Protein AF-0000000075655359 (afdb_homodimer)

Foldseek 3Di:
DPPPVLQVQAAPQPRHGAAQWFAAPVRDIHHLVSQVVQQVVVVVVCVVPDPPPDDLPFRWGADPPPRDIGTQSVHDSLPTATPLVSLVVSCVVCVVVVNNPCPVPVPDPDDPFDFFRHDPVRHTFAKAWPVSRGGHHPVCCCRRQNCDDPSVVIDIDGD/DPPPVLQVQAAPQPRHGAAQWFAAPVRDIHHLVSQVVQQVVVVVVCVVPDPPPDDLPFRWGADPPPRDIGGCSVHDSLPTATPLVSLVVSCVVCVVVVNNPCPVPVPDPNDDFDFFRHDPVRHTFAKAWPVSRGTHHPVCCCRRQNCDDPSVVIDIDGD

pLDDT: mean 84.4, std 17.97, range [35.34, 98.25]

Sequence (318 aa):
MASALAGELTCVVCSDLYSSPVMLTCHHSFCLVCVRKLAKGLERRHKNTVENHDETTADVITCPQCGQETSLEEKVVDDLPRNFLLQNIVKGYLKDNGKEGRKMSVSEFEGKLVLCDFCVGSSAAAMTCVECRLAYCSRCLPVVHPPRGYLARHTLRKPMASALAGELTCVVCSDLYSSPVMLTCHHSFCLVCVRKLAKGLERRHKNTVENHDETTADVITCPQCGQETSLEEKVVDDLPRNFLLQNIVKGYLKDNGKEGRKMSVSEFEGKLVLCDFCVGSSAAAMTCVECRLAYCSRCLPVVHPPRGYLARHTLRKP

Organism: Branchiostoma floridae (NCBI:txid7739)

InterPro domains:
  IPR000315 B-box-type zinc finger [SM00336] (111-159)
  IPR001841 Zinc finger, RING-type [PS50089] (11-66)
  IPR001841 Zinc finger, RING-type [SM00184] (11-66)
  IPR013083 Zinc finger, RING/FYVE/PHD-type [G3DSA:3.30.40.10] (1-94)
  IPR017907 Zinc finger, RING-type, conserved site [PS00518] (26-35)
  IPR027370 Zinc finger, RING-type, eukaryotic [PF13445] (11-43)
  IPR047153 TRIM45/56/19-like [PTHR25462] (9-146)

Nearest PDB structures (foldseek):
  8a38-assembly2_B  TM=8.144E-01  e=9.903E-06  Homo sapiens
  5eya-assembly1_F  TM=8.606E-01  e=5.840E-05  Homo sapiens
  5fer-assembly1_A  TM=8.127E-01  e=5.481E-05  Homo sapiens
  6s53-assembly2_H  TM=8.270E-01  e=1.249E-04  Homo sapiens
  5eya-assembly1_G  TM=8.276E-01  e=1.947E-04  Homo sapiens

Radius of gyration: 21.72 Å; Cα contacts (8 Å, |Δi|>4): 484; chains: 2; bounding box: 54×66×65 Å

Structure (mmCIF, N/CA/C/O backbone):
data_AF-0000000075655359-model_v1
#
loop_
_entity.id
_entity.type
_entity.pdbx_description
1 polymer 'E3 ubiquitin-protein ligase Midline-1-like'
#
loop_
_atom_site.group_PDB
_atom_site.id
_atom_site.type_symbol
_atom_site.label_atom_id
_atom_site.label_alt_id
_atom_site.label_comp_id
_atom_site.label_asym_id
_atom_site.label_entity_id
_atom_site.label_seq_id
_atom_site.pdbx_PDB_ins_code
_atom_site.Cartn_x
_atom_site.Cartn_y
_atom_site.Cartn_z
_atom_site.occupancy
_atom_site.B_iso_or_equiv
_atom_site.auth_seq_id
_atom_site.auth_comp_id
_atom_site.auth_asym_id
_atom_site.auth_atom_id
_atom_site.pdbx_PDB_model_num
ATOM 1 N N . MET A 1 1 ? -21.25 -8.812 12.797 1 45.09 1 MET A N 1
ATOM 2 C CA . MET A 1 1 ? -19.969 -9.508 12.633 1 45.09 1 MET A CA 1
ATOM 3 C C . MET A 1 1 ? -18.859 -8.531 12.234 1 45.09 1 MET A C 1
ATOM 5 O O . MET A 1 1 ? -19.141 -7.512 11.594 1 45.09 1 MET A O 1
ATOM 9 N N . ALA A 1 2 ? -17.766 -8.547 12.891 1 64.44 2 ALA A N 1
ATOM 10 C CA . ALA A 1 2 ? -16.719 -7.562 12.648 1 64.44 2 ALA A CA 1
ATOM 11 C C . ALA A 1 2 ? -16.234 -7.621 11.195 1 64.44 2 ALA A C 1
ATOM 13 O O . ALA A 1 2 ? -16.047 -8.703 10.641 1 64.44 2 ALA A O 1
ATOM 14 N N . SER A 1 3 ? -16.422 -6.598 10.32 1 88 3 SER A N 1
ATOM 15 C CA . SER A 1 3 ? -16.047 -6.477 8.914 1 88 3 SER A CA 1
ATOM 16 C C . SER A 1 3 ? -14.609 -6.902 8.68 1 88 3 SER A C 1
ATOM 18 O O . SER A 1 3 ? -13.695 -6.418 9.359 1 88 3 SER A O 1
ATOM 20 N N . ALA A 1 4 ? -14.367 -8.109 7.957 1 91.44 4 ALA A N 1
ATOM 21 C CA . ALA A 1 4 ? -13.023 -8.555 7.59 1 91.44 4 ALA A CA 1
ATOM 22 C C . ALA A 1 4 ? -12.211 -7.414 6.988 1 91.44 4 ALA A C 1
ATOM 24 O O . ALA A 1 4 ? -11.016 -7.277 7.27 1 91.44 4 ALA A O 1
ATOM 25 N N . LEU A 1 5 ? -12.852 -6.609 6.234 1 95.19 5 LEU A N 1
ATOM 26 C CA . LEU A 1 5 ? -12.195 -5.488 5.578 1 95.19 5 LEU A CA 1
ATOM 27 C C . LEU A 1 5 ? -11.742 -4.449 6.598 1 95.19 5 LEU A C 1
ATOM 29 O O . LEU A 1 5 ? -10.625 -3.93 6.512 1 95.19 5 LEU A O 1
ATOM 33 N N . ALA A 1 6 ? -12.562 -4.145 7.566 1 94.94 6 ALA A N 1
ATOM 34 C CA . ALA A 1 6 ? -12.242 -3.135 8.57 1 94.94 6 ALA A CA 1
ATOM 35 C C . ALA A 1 6 ? -10.953 -3.484 9.312 1 94.94 6 ALA A C 1
ATOM 37 O O . ALA A 1 6 ? -10.164 -2.602 9.641 1 94.94 6 ALA A O 1
ATOM 38 N N . GLY A 1 7 ? -10.758 -4.762 9.578 1 95.38 7 GLY A N 1
ATOM 39 C CA . GLY A 1 7 ? -9.539 -5.199 10.242 1 95.38 7 GLY A CA 1
ATOM 40 C C . GLY A 1 7 ? -8.289 -4.891 9.445 1 95.38 7 GLY A C 1
ATOM 41 O O . GLY A 1 7 ? -7.254 -4.535 10.016 1 95.38 7 GLY A O 1
ATOM 42 N N . GLU A 1 8 ? -8.359 -4.969 8.148 1 96.94 8 GLU A N 1
ATOM 43 C CA . GLU A 1 8 ? -7.219 -4.719 7.273 1 96.94 8 GLU A CA 1
ATOM 44 C C . GLU A 1 8 ? -6.922 -3.225 7.164 1 96.94 8 GLU A C 1
ATOM 46 O O . GLU A 1 8 ? -5.836 -2.832 6.734 1 96.94 8 GLU A O 1
ATOM 51 N N . LEU A 1 9 ? -7.875 -2.424 7.559 1 98 9 LEU A N 1
ATOM 52 C CA . LEU A 1 9 ? -7.746 -0.977 7.426 1 98 9 LEU A CA 1
ATOM 53 C C . LEU A 1 9 ? -7.391 -0.336 8.758 1 98 9 LEU A C 1
ATOM 55 O O . LEU A 1 9 ? -7.5 0.882 8.922 1 98 9 LEU A O 1
ATOM 59 N N . THR A 1 10 ? -6.93 -1.149 9.688 1 97.62 10 THR A N 1
ATOM 60 C CA . THR A 1 10 ? -6.652 -0.679 11.047 1 97.62 10 THR A CA 1
ATOM 61 C C . THR A 1 10 ? -5.152 -0.677 11.32 1 97.62 10 THR A C 1
ATOM 63 O O . THR A 1 10 ? -4.457 -1.648 11.016 1 97.62 10 THR A O 1
ATOM 66 N N . CYS A 1 11 ? -4.645 0.375 11.742 1 97.88 11 CYS A N 1
ATOM 67 C CA . CYS A 1 11 ? -3.254 0.495 12.164 1 97.88 11 CYS A CA 1
ATOM 68 C C . CYS A 1 11 ? -2.984 -0.338 13.414 1 97.88 11 CYS A C 1
ATOM 70 O O . CYS A 1 11 ? -3.68 -0.197 14.422 1 97.88 11 CYS A O 1
ATOM 72 N N . VAL A 1 12 ? -1.987 -1.104 13.398 1 96.75 12 VAL A N 1
ATOM 73 C CA . VAL A 1 12 ? -1.744 -2.047 14.484 1 96.75 12 VAL A CA 1
ATOM 74 C C . VAL A 1 12 ? -1.228 -1.298 15.711 1 96.75 12 VAL A C 1
ATOM 76 O O . VAL A 1 12 ? -1.269 -1.819 16.828 1 96.75 12 VAL A O 1
ATOM 79 N N . VAL A 1 13 ? -0.758 -0.082 15.547 1 97.19 13 VAL A N 1
ATOM 80 C CA . VAL A 1 13 ? -0.156 0.675 16.641 1 97.19 13 VAL A CA 1
ATOM 81 C C . VAL A 1 13 ? -1.247 1.386 17.438 1 97.19 13 VAL A C 1
ATOM 83 O O . VAL A 1 13 ? -1.271 1.313 18.672 1 97.19 13 VAL A O 1
ATOM 86 N N . CYS A 1 14 ? -2.176 2.045 16.828 1 97.12 14 CYS A N 1
ATOM 87 C CA . CYS A 1 14 ? -3.168 2.838 17.547 1 97.12 14 CYS A CA 1
ATOM 88 C C . CYS A 1 14 ? -4.531 2.162 17.516 1 97.12 14 CYS A C 1
ATOM 90 O O . CYS A 1 14 ? -5.449 2.566 18.234 1 97.12 14 CYS A O 1
ATOM 92 N N . SER A 1 15 ? -4.793 1.231 16.641 1 96.88 15 SER A N 1
ATOM 93 C CA . SER A 1 15 ? -6.012 0.438 16.516 1 96.88 15 SER A CA 1
ATOM 94 C C . SER A 1 15 ? -7.145 1.261 15.906 1 96.88 15 SER A C 1
ATOM 96 O O . SER A 1 15 ? -8.32 0.926 16.078 1 96.88 15 SER A O 1
ATOM 98 N N . ASP A 1 16 ? -6.754 2.373 15.289 1 97.06 16 ASP A N 1
ATOM 99 C CA . ASP A 1 16 ? -7.695 3.16 14.508 1 97.06 16 ASP A CA 1
ATOM 100 C C . ASP A 1 16 ? -7.484 2.938 13.008 1 97.06 16 ASP A C 1
ATOM 102 O O . ASP A 1 16 ? -6.512 2.297 12.602 1 97.06 16 ASP A O 1
ATOM 106 N N . LEU A 1 17 ? -8.5 3.416 12.242 1 96.88 17 LEU A N 1
ATOM 107 C CA . LEU A 1 17 ? -8.281 3.416 10.805 1 96.88 17 LEU A CA 1
ATOM 108 C C . LEU A 1 17 ? -7.047 4.234 10.438 1 96.88 17 LEU A C 1
ATOM 110 O O . LEU A 1 17 ? -6.797 5.289 11.031 1 96.88 17 LEU A O 1
ATOM 114 N N . TYR A 1 18 ? -6.348 3.756 9.414 1 97.44 18 TYR A N 1
ATOM 115 C CA . TYR A 1 18 ? -5.137 4.441 8.984 1 97.44 18 TYR A CA 1
ATOM 116 C C . TYR A 1 18 ? -5.41 5.918 8.711 1 97.44 18 TYR A C 1
ATOM 118 O O . TYR A 1 18 ? -6.426 6.262 8.102 1 97.44 18 TYR A O 1
ATOM 126 N N . SER A 1 19 ? -4.512 6.77 9.211 1 94.75 19 SER A N 1
ATOM 127 C CA . SER A 1 19 ? -4.527 8.203 8.953 1 94.75 19 SER A CA 1
ATOM 128 C C . SER A 1 19 ? -3.156 8.703 8.508 1 94.75 19 SER A C 1
ATOM 130 O O . SER A 1 19 ? -2.18 8.586 9.258 1 94.75 19 SER A O 1
ATOM 132 N N . SER A 1 20 ? -3.141 9.219 7.285 1 95.38 20 SER A N 1
ATOM 133 C CA . SER A 1 20 ? -1.887 9.68 6.691 1 95.38 20 SER A CA 1
ATOM 134 C C . SER A 1 20 ? -0.813 8.594 6.77 1 95.38 20 SER A C 1
ATOM 136 O O . SER A 1 20 ? 0.285 8.844 7.273 1 95.38 20 SER A O 1
ATOM 138 N N . PRO A 1 21 ? -1.144 7.438 6.219 1 97.44 21 PRO A N 1
ATOM 139 C CA . PRO A 1 21 ? -0.245 6.293 6.398 1 97.44 21 PRO A CA 1
ATOM 140 C C . PRO A 1 21 ? 1.09 6.473 5.676 1 97.44 21 PRO A C 1
ATOM 142 O O . PRO A 1 21 ? 1.129 7.016 4.57 1 97.44 21 PRO A O 1
ATOM 145 N N . VAL A 1 22 ? 2.137 6.02 6.324 1 97.06 22 VAL A N 1
ATOM 146 C CA . VAL A 1 22 ? 3.49 5.996 5.777 1 97.06 22 VAL A CA 1
ATOM 147 C C . VAL A 1 22 ? 4.016 4.562 5.766 1 97.06 22 VAL A C 1
ATOM 149 O O . VAL A 1 22 ? 3.467 3.686 6.438 1 97.06 22 VAL A O 1
ATOM 152 N N . MET A 1 23 ? 5.031 4.34 4.945 1 96.75 23 MET A N 1
ATOM 153 C CA . MET A 1 23 ? 5.594 3 4.797 1 96.75 23 MET A CA 1
ATOM 154 C C . MET A 1 23 ? 7.035 2.955 5.293 1 96.75 23 MET A C 1
ATOM 156 O O . MET A 1 23 ? 7.812 3.879 5.039 1 96.75 23 MET A O 1
ATOM 160 N N . LEU A 1 24 ? 7.332 1.878 5.992 1 95.5 24 LEU A N 1
ATOM 161 C CA . LEU A 1 24 ? 8.719 1.604 6.352 1 95.5 24 LEU A CA 1
ATOM 162 C C . LEU A 1 24 ? 9.43 0.836 5.242 1 95.5 24 LEU A C 1
ATOM 164 O O . LEU A 1 24 ? 8.82 0.522 4.215 1 95.5 24 LEU A O 1
ATOM 168 N N . THR A 1 25 ? 10.711 0.524 5.402 1 93.62 25 THR A N 1
ATOM 169 C CA . THR A 1 25 ? 11.492 -0.14 4.359 1 93.62 25 THR A CA 1
ATOM 170 C C . THR A 1 25 ? 11.023 -1.582 4.176 1 93.62 25 THR A C 1
ATOM 172 O O . THR A 1 25 ? 11.273 -2.191 3.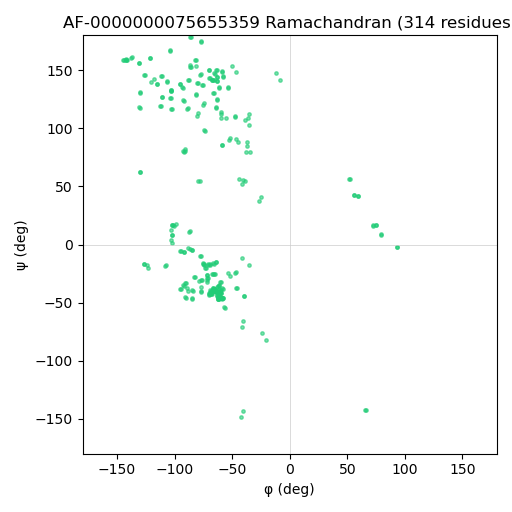133 1 93.62 25 THR A O 1
ATOM 175 N N . CYS A 1 26 ? 10.305 -2.123 5.152 1 95.12 26 CYS A N 1
ATOM 176 C CA . CYS A 1 26 ? 9.742 -3.465 5.059 1 95.12 26 CYS A CA 1
ATOM 177 C C . CYS A 1 26 ? 8.375 -3.434 4.383 1 95.12 26 CYS A C 1
ATOM 179 O O . CYS A 1 26 ? 7.723 -4.469 4.242 1 95.12 26 CYS A O 1
ATOM 181 N N . HIS A 1 27 ? 7.82 -2.297 4.035 1 95.19 27 HIS A N 1
ATOM 182 C CA . HIS A 1 27 ? 6.598 -2.031 3.289 1 95.19 27 HIS A CA 1
ATOM 183 C C . HIS A 1 27 ? 5.367 -2.182 4.176 1 95.19 27 HIS A C 1
ATOM 185 O O . HIS A 1 27 ? 4.234 -2.127 3.691 1 95.19 27 HIS A O 1
ATOM 191 N N . HIS A 1 28 ? 5.605 -2.334 5.449 1 97.19 28 HIS A N 1
ATOM 192 C CA . HIS A 1 28 ? 4.465 -2.225 6.355 1 97.19 28 HIS A CA 1
ATOM 193 C C . HIS A 1 28 ? 4.078 -0.768 6.578 1 97.19 28 HIS A C 1
ATOM 195 O O . HIS A 1 28 ? 4.945 0.105 6.668 1 97.19 28 HIS A O 1
ATOM 201 N N . SER A 1 29 ? 2.771 -0.548 6.746 1 98 29 SER A N 1
ATOM 202 C CA . SER A 1 29 ? 2.248 0.81 6.859 1 98 29 SER A CA 1
ATOM 203 C C . SER A 1 29 ? 1.731 1.09 8.266 1 98 29 SER A C 1
ATOM 205 O O . SER A 1 29 ? 1.179 0.202 8.914 1 98 29 SER A O 1
ATOM 207 N N . PHE A 1 30 ? 1.925 2.34 8.688 1 98.06 30 PHE A N 1
ATOM 208 C CA . PHE A 1 30 ? 1.434 2.873 9.953 1 98.06 30 PHE A CA 1
ATOM 209 C C . PHE A 1 30 ? 1.02 4.332 9.805 1 98.06 30 PHE A C 1
ATOM 211 O O . PHE A 1 30 ? 1.452 5.012 8.867 1 98.06 30 PHE A O 1
ATOM 218 N N . CYS A 1 31 ? 0.182 4.758 10.734 1 97.38 31 CYS A N 1
ATOM 219 C CA . CYS A 1 31 ? -0.109 6.188 10.734 1 97.38 31 CYS A CA 1
ATOM 220 C C . CYS A 1 31 ? 1.166 7.004 10.922 1 97.38 31 CYS A C 1
ATOM 222 O O . CYS A 1 31 ? 2.068 6.594 11.648 1 97.38 31 CYS A O 1
ATOM 224 N N . LE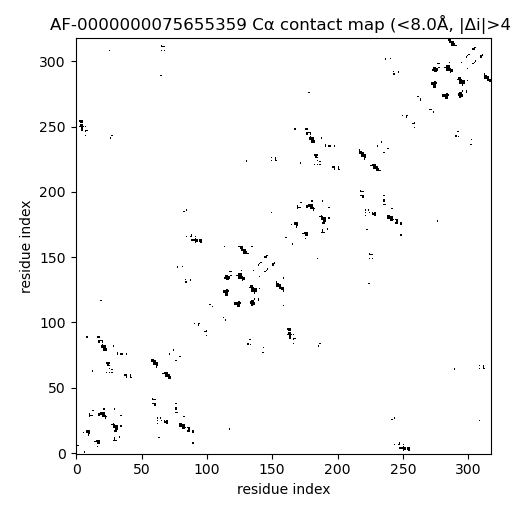U A 1 32 ? 1.113 8.164 10.305 1 95.69 32 LEU A N 1
ATOM 225 C CA . LEU A 1 32 ? 2.25 9.062 10.477 1 95.69 32 LEU A CA 1
ATOM 226 C C . LEU A 1 32 ? 2.473 9.383 11.953 1 95.69 32 LEU A C 1
ATOM 228 O O . LEU A 1 32 ? 3.604 9.328 12.438 1 95.69 32 LEU A O 1
ATOM 232 N N . VAL A 1 33 ? 1.431 9.688 12.648 1 94.31 33 VAL A N 1
ATOM 233 C CA . VAL A 1 33 ? 1.521 10.047 14.062 1 94.31 33 VAL A CA 1
ATOM 234 C C . VAL A 1 33 ? 2.059 8.859 14.859 1 94.31 33 VAL A C 1
ATOM 236 O O . VAL A 1 33 ? 2.816 9.047 15.82 1 94.31 33 VAL A O 1
ATOM 239 N N . CYS A 1 34 ? 1.69 7.695 14.484 1 96.62 34 CYS A N 1
ATOM 240 C CA . CYS A 1 34 ? 2.158 6.5 15.172 1 96.62 34 CYS A CA 1
ATOM 241 C C . CYS A 1 34 ? 3.652 6.289 14.945 1 96.62 34 CYS A C 1
ATOM 243 O O . CYS A 1 34 ? 4.379 5.941 15.875 1 96.62 34 CYS A O 1
ATOM 245 N N . VAL A 1 35 ? 4.109 6.508 13.727 1 95.94 35 VAL A N 1
ATOM 246 C CA . VAL A 1 35 ? 5.531 6.359 13.422 1 95.94 35 VAL A CA 1
ATOM 247 C C . VAL A 1 35 ? 6.336 7.418 14.18 1 95.94 35 VAL A C 1
ATOM 249 O O . VAL A 1 35 ? 7.434 7.141 14.656 1 95.94 35 VAL A O 1
ATOM 252 N N . ARG A 1 36 ? 5.816 8.609 14.281 1 93.31 36 ARG A N 1
ATOM 253 C CA . ARG A 1 36 ? 6.469 9.672 15.047 1 93.31 36 ARG A CA 1
ATOM 254 C C . ARG A 1 36 ? 6.637 9.266 16.5 1 93.31 36 ARG A C 1
ATOM 256 O O . ARG A 1 36 ? 7.68 9.516 17.109 1 93.31 36 ARG A O 1
ATOM 263 N N . LYS A 1 37 ? 5.613 8.656 17.016 1 92.88 37 LYS A N 1
ATOM 264 C CA . LYS A 1 37 ? 5.676 8.172 18.391 1 92.88 37 LYS A CA 1
ATOM 265 C C . LYS A 1 37 ? 6.75 7.102 18.547 1 92.88 37 LYS A C 1
ATOM 267 O O . LYS A 1 37 ? 7.496 7.102 19.531 1 92.88 37 LYS A O 1
ATOM 272 N N . LEU A 1 38 ? 6.809 6.184 17.609 1 91 38 LEU A N 1
ATOM 273 C CA . LEU A 1 38 ? 7.816 5.133 17.625 1 91 38 LEU A CA 1
ATOM 274 C C . LEU A 1 38 ? 9.219 5.723 17.578 1 91 38 LEU A C 1
ATOM 276 O O . LEU A 1 38 ? 10.125 5.242 18.266 1 91 38 LEU A O 1
ATOM 280 N N . ALA A 1 39 ? 9.383 6.738 16.812 1 88.5 39 ALA A N 1
ATOM 281 C CA . ALA A 1 39 ? 10.68 7.395 16.656 1 88.5 39 ALA A CA 1
ATOM 282 C C . ALA A 1 39 ? 11.07 8.141 17.938 1 88.5 39 ALA A C 1
ATOM 284 O O . ALA A 1 39 ? 12.234 8.125 18.344 1 88.5 39 ALA A O 1
ATOM 285 N N . LYS A 1 40 ? 10.164 8.836 18.547 1 82.75 40 LYS A N 1
ATOM 286 C CA . LYS A 1 40 ? 10.406 9.602 19.766 1 82.75 40 LYS A CA 1
ATOM 287 C C . LYS A 1 40 ? 10.758 8.68 20.938 1 82.75 40 LYS A C 1
ATOM 289 O O . LYS A 1 40 ? 11.602 9.016 21.766 1 82.75 40 LYS A O 1
ATOM 294 N N . GLY A 1 41 ? 10.07 7.551 20.969 1 74.88 41 GLY A N 1
ATOM 295 C CA . GLY A 1 41 ? 10.398 6.59 22.016 1 74.88 41 GLY A CA 1
ATOM 296 C C . GLY A 1 41 ? 11.828 6.105 21.953 1 74.88 41 GLY A C 1
ATOM 297 O O . GLY A 1 41 ? 12.461 5.891 22.984 1 74.88 41 GLY A O 1
ATOM 298 N N . LEU A 1 42 ? 12.32 6.023 20.844 1 67.56 42 LEU A N 1
ATOM 299 C CA . LEU A 1 42 ? 13.711 5.625 20.641 1 67.56 42 LEU A CA 1
ATOM 300 C C . LEU A 1 42 ? 14.664 6.703 21.156 1 67.56 42 LEU A C 1
ATOM 302 O O . LEU A 1 42 ? 15.68 6.398 21.781 1 67.56 42 LEU A O 1
ATOM 306 N N . GLU A 1 43 ? 14.273 7.898 20.859 1 67.25 43 GLU A N 1
ATOM 307 C CA . GLU A 1 43 ? 15.094 9.023 21.297 1 67.25 43 GLU A CA 1
ATOM 308 C C . GLU A 1 43 ? 15.188 9.086 22.812 1 67.25 43 GLU A C 1
ATOM 310 O O . GLU A 1 43 ? 16.25 9.352 23.375 1 67.25 43 GLU A O 1
ATOM 315 N N . ARG A 1 44 ? 14.117 8.844 23.406 1 67.62 44 ARG A N 1
ATOM 316 C CA . ARG A 1 44 ? 14.07 8.922 24.859 1 67.62 44 ARG A CA 1
ATOM 317 C C . ARG A 1 44 ? 14.891 7.809 25.5 1 67.62 44 ARG A C 1
ATOM 319 O O . ARG A 1 44 ? 15.594 8.039 26.484 1 67.62 44 ARG A O 1
ATOM 326 N N . ARG A 1 45 ? 14.812 6.684 24.938 1 67.5 45 ARG A N 1
ATOM 327 C CA . ARG A 1 45 ? 15.562 5.551 25.484 1 67.5 45 ARG A CA 1
ATOM 328 C C . ARG A 1 45 ? 17.062 5.777 25.359 1 67.5 45 ARG A C 1
ATOM 330 O O . ARG A 1 45 ? 17.828 5.438 26.266 1 67.5 45 ARG A O 1
ATOM 337 N N . HIS A 1 46 ? 17.391 6.336 24.219 1 63.75 46 HIS A N 1
ATOM 338 C CA . HIS A 1 46 ? 18.797 6.629 24 1 63.75 46 HIS A CA 1
ATOM 339 C C . HIS A 1 46 ? 19.312 7.703 24.953 1 63.75 46 HIS A C 1
ATOM 341 O O . HIS A 1 46 ? 20.422 7.602 25.484 1 63.75 46 HIS A O 1
ATOM 347 N N . LYS A 1 47 ? 18.5 8.617 25.203 1 66.5 47 LYS A N 1
ATOM 348 C CA . LYS A 1 47 ? 18.922 9.68 26.109 1 66.5 47 LYS A CA 1
ATOM 349 C C . LYS A 1 47 ? 19.109 9.148 27.531 1 66.5 47 LYS A C 1
ATOM 351 O O . LYS A 1 47 ? 20.016 9.57 28.25 1 66.5 47 LYS A O 1
ATOM 356 N N . ASN A 1 48 ? 18.25 8.305 27.891 1 67.12 48 ASN A N 1
ATOM 357 C CA . ASN A 1 48 ? 18.344 7.77 29.25 1 67.12 48 ASN A CA 1
ATOM 358 C C . ASN A 1 48 ? 19.531 6.828 29.406 1 67.12 48 ASN A C 1
ATOM 360 O O . ASN A 1 48 ? 20.062 6.648 30.5 1 67.12 48 ASN A O 1
ATOM 364 N N . THR A 1 49 ? 19.875 6.203 28.281 1 56.03 49 THR A N 1
ATOM 365 C CA . THR A 1 49 ? 21.016 5.285 28.375 1 56.03 49 THR A CA 1
ATOM 366 C C . THR A 1 49 ? 22.328 6.023 28.125 1 56.03 49 THR A C 1
ATOM 368 O O . THR A 1 49 ? 23.406 5.504 28.438 1 56.03 49 THR A O 1
ATOM 371 N N . VAL A 1 50 ? 22.469 6.938 27.219 1 52.62 50 VAL A N 1
ATOM 372 C CA . VAL A 1 50 ? 23.766 7.461 26.828 1 52.62 50 VAL A CA 1
ATOM 373 C C . VAL A 1 50 ? 24.109 8.688 27.688 1 52.62 50 VAL A C 1
ATOM 375 O O . VAL A 1 50 ? 23.453 9.727 27.562 1 52.62 50 VAL A O 1
ATOM 378 N N . GLU A 1 51 ? 24.625 8.586 28.906 1 48.25 51 GLU A N 1
ATOM 379 C CA . GLU A 1 51 ? 25.547 9.617 29.359 1 48.25 51 GLU A CA 1
ATOM 380 C C . GLU A 1 51 ? 26.484 10.055 28.234 1 48.25 51 GLU A C 1
ATOM 382 O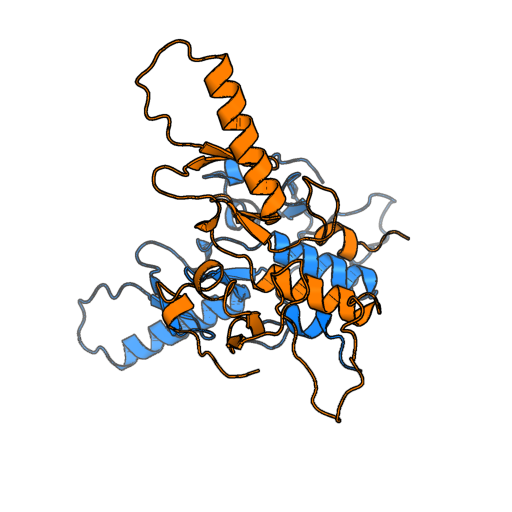 O . GLU A 1 51 ? 27.297 10.961 28.422 1 48.25 51 GLU A O 1
ATOM 387 N N . ASN A 1 52 ? 27.094 9.086 27.406 1 45.97 52 ASN A N 1
ATOM 388 C CA . ASN A 1 52 ? 28.188 9.406 26.5 1 45.97 52 ASN A CA 1
ATOM 389 C C . ASN A 1 52 ? 27.688 10.156 25.266 1 45.97 52 ASN A C 1
ATOM 391 O O . ASN A 1 52 ? 26.625 9.844 24.719 1 45.97 52 ASN A O 1
ATOM 395 N N . HIS A 1 53 ? 28.172 11.461 24.984 1 46.22 53 HIS A N 1
ATOM 396 C CA . HIS A 1 53 ? 27.969 12.586 24.078 1 46.22 53 HIS A CA 1
ATOM 397 C C . HIS A 1 53 ? 27.734 12.117 22.641 1 46.22 53 HIS A C 1
ATOM 399 O O . HIS A 1 53 ? 26.953 12.711 21.922 1 46.22 53 HIS A O 1
ATOM 405 N N . ASP A 1 54 ? 28.812 11.461 21.938 1 44.59 54 ASP A N 1
ATOM 406 C CA . ASP A 1 54 ? 29.234 11.641 20.547 1 44.59 54 ASP A CA 1
ATOM 407 C C . ASP A 1 54 ? 28.281 10.922 19.594 1 44.59 54 ASP A C 1
ATOM 409 O O . ASP A 1 54 ? 28.531 10.891 18.375 1 44.59 54 ASP A O 1
ATOM 413 N N . GLU A 1 55 ? 27.688 9.703 19.906 1 47.28 55 GLU A N 1
ATOM 414 C CA . GLU A 1 55 ? 27.375 8.82 18.781 1 47.28 55 GLU A CA 1
ATOM 415 C C . GLU A 1 55 ? 26.172 9.32 18 1 47.28 55 GLU A C 1
ATOM 417 O O . GLU A 1 55 ? 25.125 9.609 18.562 1 47.28 55 GLU A O 1
ATOM 422 N N . THR A 1 56 ? 26.328 10.023 16.891 1 47.97 56 THR A N 1
ATOM 423 C CA . THR A 1 56 ? 25.438 10.25 15.766 1 47.97 56 THR A CA 1
ATOM 424 C C . THR A 1 56 ? 24.422 9.109 15.633 1 47.97 56 THR A C 1
ATOM 426 O O . THR A 1 56 ? 24.719 8.094 14.992 1 47.97 56 THR A O 1
ATOM 429 N N . THR A 1 57 ? 23.906 8.625 16.609 1 50.5 57 THR A N 1
ATOM 430 C CA . THR A 1 57 ? 23.047 7.461 16.531 1 50.5 57 THR A CA 1
ATOM 431 C C . THR A 1 57 ? 21.938 7.691 15.508 1 50.5 57 THR A C 1
ATOM 433 O O . THR A 1 57 ? 21.156 8.641 15.633 1 50.5 57 THR A O 1
ATOM 436 N N . ALA A 1 58 ? 22.203 7.32 14.273 1 57.97 58 ALA A N 1
ATOM 437 C CA . ALA A 1 58 ? 21.172 7.23 13.242 1 57.97 58 ALA A CA 1
ATOM 438 C C . ALA A 1 58 ? 19.844 6.75 13.836 1 57.97 58 ALA A C 1
ATOM 440 O O . ALA A 1 58 ? 19.812 5.754 14.562 1 57.97 58 ALA A O 1
ATOM 441 N N . ASP A 1 59 ? 18.812 7.645 13.867 1 79.19 59 ASP A N 1
ATOM 442 C CA . ASP A 1 59 ? 17.5 7.254 14.367 1 79.19 59 ASP A CA 1
ATOM 443 C C . ASP A 1 59 ? 16.922 6.105 13.547 1 79.19 59 ASP A C 1
ATOM 445 O O . ASP A 1 59 ? 16.984 6.129 12.312 1 79.19 59 ASP A O 1
ATOM 449 N N . VAL A 1 60 ? 16.891 4.977 14.156 1 89.12 60 VAL A N 1
ATOM 450 C CA . VAL A 1 60 ? 16.344 3.779 13.531 1 89.12 60 VAL A CA 1
ATOM 451 C C . VAL A 1 60 ? 14.945 3.506 14.094 1 89.12 60 VAL A C 1
ATOM 453 O O . VAL A 1 60 ? 14.711 3.67 15.297 1 89.12 60 VAL A O 1
ATOM 456 N N . ILE A 1 61 ? 14.062 3.273 13.219 1 92.81 61 ILE A N 1
ATOM 457 C CA . ILE A 1 61 ? 12.734 2.82 13.625 1 92.81 61 ILE A CA 1
ATOM 458 C C . ILE A 1 61 ? 12.609 1.32 13.375 1 92.81 61 ILE A C 1
ATOM 460 O O . ILE A 1 61 ? 12.852 0.845 12.258 1 92.81 61 ILE A O 1
ATOM 464 N N . THR A 1 62 ? 12.234 0.567 14.391 1 93.75 62 THR A N 1
ATOM 465 C CA . THR A 1 62 ? 11.984 -0.864 14.258 1 93.75 62 THR A CA 1
ATOM 466 C C . THR A 1 62 ? 10.508 -1.13 13.977 1 93.75 62 THR A C 1
ATOM 468 O O . THR A 1 62 ? 9.633 -0.656 14.703 1 93.75 62 THR A O 1
ATOM 471 N N . CYS A 1 63 ? 10.242 -1.796 12.93 1 96.75 63 CYS A N 1
ATOM 472 C CA . CYS A 1 63 ? 8.859 -2.09 12.555 1 96.75 63 CYS A CA 1
ATOM 473 C C . CYS A 1 63 ? 8.188 -2.957 13.609 1 96.75 63 CYS A C 1
ATOM 475 O O . CYS A 1 63 ? 8.664 -4.055 13.914 1 96.75 63 CYS A O 1
ATOM 477 N N . PRO A 1 64 ? 7.086 -2.535 14.141 1 95.62 64 PRO A N 1
ATOM 478 C CA . PRO A 1 64 ? 6.391 -3.311 15.172 1 95.62 64 PRO A CA 1
ATOM 479 C C . PRO A 1 64 ? 5.84 -4.633 14.641 1 95.62 64 PRO A C 1
ATOM 481 O O . PRO A 1 64 ? 5.555 -5.543 15.422 1 95.62 64 PRO A O 1
ATOM 484 N N . GLN A 1 65 ? 5.738 -4.789 13.367 1 95.44 65 GLN A N 1
ATOM 485 C CA . GLN A 1 65 ? 5.109 -5.984 12.82 1 95.44 65 GLN A CA 1
ATOM 486 C C . GLN A 1 65 ? 6.152 -7.051 12.492 1 95.44 65 GLN A C 1
ATOM 488 O O . GLN A 1 65 ? 5.93 -8.234 12.75 1 95.44 65 GLN A O 1
ATOM 493 N N . CYS A 1 66 ? 7.301 -6.719 12 1 95.56 66 CYS A N 1
ATOM 494 C CA . CYS A 1 66 ? 8.211 -7.746 11.516 1 95.56 66 CYS A CA 1
ATOM 495 C C . CYS A 1 66 ? 9.586 -7.605 12.156 1 95.56 66 CYS A C 1
ATOM 497 O O . CYS A 1 66 ? 10.453 -8.461 11.977 1 95.56 66 CYS A O 1
ATOM 499 N N . GLY A 1 67 ? 9.875 -6.465 12.742 1 94.25 67 GLY A N 1
ATOM 500 C CA . GLY A 1 67 ? 11.125 -6.27 13.453 1 94.25 67 GLY A CA 1
ATOM 501 C C . GLY A 1 67 ? 12.219 -5.664 12.594 1 94.25 67 GLY A C 1
ATOM 502 O O . GLY A 1 67 ? 13.305 -5.359 13.078 1 94.25 67 GLY A O 1
ATOM 503 N N . GLN A 1 68 ? 11.945 -5.449 11.375 1 95 68 GLN A N 1
ATOM 504 C CA . GLN A 1 68 ? 12.945 -4.859 10.492 1 95 68 GLN A CA 1
ATOM 505 C C . GLN A 1 68 ? 13.211 -3.402 10.859 1 95 68 GLN A C 1
ATOM 507 O O . GLN A 1 68 ? 12.281 -2.654 11.172 1 95 68 GLN A O 1
ATOM 512 N N . GLU A 1 69 ? 14.484 -3.021 10.727 1 93.06 69 GLU A N 1
ATOM 513 C CA . GLU A 1 69 ? 14.898 -1.661 11.055 1 93.06 69 GLU A CA 1
ATOM 514 C C . GLU A 1 69 ? 14.867 -0.759 9.828 1 93.06 69 GLU A C 1
ATOM 516 O O . GLU A 1 69 ? 15.266 -1.178 8.734 1 93.06 69 GLU A O 1
ATOM 521 N N . THR A 1 70 ? 14.328 0.411 10.008 1 93.56 70 THR A N 1
ATOM 522 C CA . THR A 1 70 ? 14.375 1.481 9.023 1 93.56 70 THR A CA 1
ATOM 523 C C . THR A 1 70 ? 15.242 2.639 9.516 1 93.56 70 THR A C 1
ATOM 525 O O . THR A 1 70 ? 14.961 3.217 10.57 1 93.56 70 THR A O 1
ATOM 528 N N . SER A 1 71 ? 16.297 2.914 8.758 1 90.56 71 SER A N 1
ATOM 529 C CA . SER A 1 71 ? 17.203 3.99 9.133 1 90.56 71 SER A CA 1
ATOM 530 C C . SER A 1 71 ? 16.656 5.352 8.711 1 90.56 71 SER A C 1
ATOM 532 O O . SER A 1 71 ? 16.172 5.508 7.59 1 90.56 71 SER A O 1
ATOM 534 N N . LEU A 1 72 ? 16.641 6.293 9.703 1 84.44 72 LEU A N 1
ATOM 535 C CA . LEU A 1 72 ? 16.219 7.664 9.406 1 84.44 72 LEU A CA 1
ATOM 536 C C . LEU A 1 72 ? 17.438 8.57 9.242 1 84.44 72 LEU A C 1
ATOM 538 O O . LEU A 1 72 ? 17.328 9.797 9.359 1 84.44 72 LEU A O 1
ATOM 542 N N . GLU A 1 73 ? 18.719 8.109 9.047 1 68.62 73 GLU A N 1
ATOM 543 C CA . GLU A 1 73 ? 19.984 8.836 9.102 1 68.62 73 GLU A CA 1
ATOM 544 C C . GLU A 1 73 ? 19.766 10.32 8.828 1 68.62 73 GLU A C 1
ATOM 546 O O . GLU A 1 73 ? 20.234 11.172 9.602 1 68.62 73 GLU A O 1
ATOM 551 N N . GLU A 1 74 ? 19.531 10.875 7.559 1 61.31 74 GLU A N 1
ATOM 552 C CA . GLU A 1 74 ? 19.375 12.297 7.285 1 61.31 74 GLU A CA 1
ATOM 553 C C . GLU A 1 74 ? 17.906 12.664 7.078 1 61.31 74 GLU A C 1
ATOM 555 O O . GLU A 1 74 ? 17.578 13.836 6.867 1 61.31 74 GLU A O 1
ATOM 560 N N . LYS A 1 75 ? 17.078 11.633 7.469 1 63.5 75 LYS A N 1
ATOM 561 C CA . LYS A 1 75 ? 15.688 11.898 7.086 1 63.5 75 LYS A CA 1
ATOM 562 C C . LYS A 1 75 ? 14.781 11.93 8.312 1 63.5 75 LYS A C 1
ATOM 564 O O . LYS A 1 75 ? 15.109 11.359 9.352 1 63.5 75 LYS A O 1
ATOM 569 N N . VAL A 1 76 ? 13.883 12.891 8.242 1 80.88 76 VAL A N 1
ATOM 570 C CA . VAL A 1 76 ? 12.805 13.008 9.219 1 80.88 76 VAL A CA 1
ATOM 571 C C . VAL A 1 76 ? 11.672 12.047 8.867 1 80.88 76 VAL A C 1
ATOM 573 O O . VAL A 1 76 ? 11.609 11.539 7.746 1 80.88 76 VAL A O 1
ATOM 576 N N . VAL A 1 77 ? 10.922 11.648 9.883 1 88.12 77 VAL A N 1
ATOM 577 C CA . VAL A 1 77 ? 9.758 10.781 9.742 1 88.12 77 VAL A CA 1
ATOM 578 C C . VAL A 1 77 ? 8.875 11.281 8.602 1 88.12 77 VAL A C 1
ATOM 580 O O . VAL A 1 77 ? 8.266 10.492 7.887 1 88.12 77 VAL A O 1
ATOM 583 N N . ASP A 1 78 ? 9.023 12.547 8.32 1 85.25 78 ASP A N 1
ATOM 584 C CA . ASP A 1 78 ? 8.18 13.18 7.309 1 85.25 78 ASP A CA 1
ATOM 585 C C . ASP A 1 78 ? 8.664 12.828 5.902 1 85.25 78 ASP A C 1
ATOM 587 O O . ASP A 1 78 ? 7.941 13.047 4.926 1 85.25 78 ASP A O 1
ATOM 591 N N . ASP A 1 79 ? 9.836 12.219 5.816 1 88.69 79 ASP A N 1
ATOM 592 C CA . ASP A 1 79 ? 10.383 11.891 4.504 1 88.69 79 ASP A CA 1
ATOM 593 C C . ASP A 1 79 ? 10.047 10.453 4.109 1 88.69 79 ASP A C 1
ATOM 595 O O . ASP A 1 79 ? 10.328 10.031 2.988 1 88.69 79 ASP A O 1
ATOM 599 N N . LEU A 1 80 ? 9.461 9.773 5.031 1 92.75 80 LEU A N 1
ATOM 600 C CA . LEU A 1 80 ? 9.023 8.422 4.684 1 92.75 80 LEU A CA 1
ATOM 601 C C . LEU A 1 80 ? 7.973 8.453 3.584 1 92.75 80 LEU A C 1
ATOM 603 O O . LEU A 1 80 ? 7.137 9.359 3.543 1 92.75 80 LEU A O 1
ATOM 607 N N . PRO A 1 81 ? 7.98 7.477 2.678 1 93.44 81 PRO A N 1
ATOM 608 C CA . PRO A 1 81 ? 6.992 7.457 1.598 1 93.44 81 PRO A CA 1
ATOM 609 C C . PRO A 1 81 ? 5.559 7.355 2.113 1 93.44 81 PRO A C 1
ATOM 611 O O . PRO A 1 81 ? 5.277 6.555 3.01 1 93.44 81 PRO A O 1
ATOM 614 N N . ARG A 1 82 ? 4.75 8.188 1.51 1 95.5 82 ARG A N 1
ATOM 615 C CA . ARG A 1 82 ? 3.328 8.133 1.841 1 95.5 82 ARG A CA 1
ATOM 616 C C . ARG A 1 82 ? 2.635 6.992 1.11 1 95.5 82 ARG A C 1
ATOM 618 O O . ARG A 1 82 ? 2.912 6.742 -0.064 1 95.5 82 ARG A O 1
ATOM 625 N N . ASN A 1 83 ? 1.753 6.312 1.835 1 96.94 83 ASN A N 1
ATOM 626 C CA . ASN A 1 83 ? 0.915 5.301 1.202 1 96.94 83 ASN A CA 1
ATOM 627 C C . ASN A 1 83 ? -0.413 5.887 0.731 1 96.94 83 ASN A C 1
ATOM 629 O O . ASN A 1 83 ? -1.441 5.711 1.389 1 96.94 83 ASN A O 1
ATOM 633 N N . PHE A 1 84 ? -0.384 6.551 -0.418 1 97.62 84 PHE A N 1
ATOM 634 C CA . PHE A 1 84 ? -1.534 7.281 -0.937 1 97.62 84 PHE A CA 1
ATOM 635 C C . PHE A 1 84 ? -2.68 6.328 -1.258 1 97.62 84 PHE A C 1
ATOM 637 O O . PHE A 1 84 ? -3.848 6.66 -1.047 1 97.62 84 PHE A O 1
ATOM 644 N N . LEU A 1 85 ? -2.379 5.188 -1.812 1 98 85 LEU A N 1
ATOM 645 C CA . LEU A 1 85 ? -3.422 4.223 -2.141 1 98 85 LEU A CA 1
ATOM 646 C C . LEU A 1 85 ? -4.188 3.803 -0.89 1 98 85 LEU A C 1
ATOM 648 O O . LEU A 1 85 ? -5.418 3.734 -0.903 1 98 85 LEU A O 1
ATOM 652 N N . LEU A 1 86 ? -3.41 3.52 0.155 1 98.19 86 LEU A N 1
ATOM 653 C CA . LEU A 1 86 ? -4.043 3.143 1.413 1 98.19 86 LEU A CA 1
ATOM 654 C C . LEU A 1 86 ? -4.93 4.27 1.935 1 98.19 86 LEU A C 1
ATOM 656 O O . LEU A 1 86 ? -6.023 4.02 2.443 1 98.19 86 LEU A O 1
ATOM 660 N N . GLN A 1 87 ? -4.48 5.5 1.809 1 96.81 87 GLN A N 1
ATOM 661 C CA . GLN A 1 87 ? -5.293 6.656 2.178 1 96.81 87 GLN A CA 1
ATOM 662 C C . GLN A 1 87 ? -6.598 6.684 1.387 1 96.81 87 GLN A C 1
ATOM 664 O O . GLN A 1 87 ? -7.672 6.902 1.955 1 96.81 87 GLN A O 1
ATOM 669 N N . ASN A 1 88 ? -6.547 6.469 0.11 1 96.81 88 ASN A N 1
ATOM 670 C CA . ASN A 1 88 ? -7.727 6.449 -0.75 1 96.81 88 ASN A CA 1
ATOM 671 C C . ASN A 1 88 ? -8.688 5.332 -0.356 1 96.81 88 ASN A C 1
ATOM 673 O O . ASN A 1 88 ? -9.906 5.523 -0.358 1 96.81 88 ASN A O 1
ATOM 677 N N . ILE A 1 89 ? -8.109 4.238 -0.068 1 97.88 89 ILE A N 1
ATOM 678 C CA . ILE A 1 89 ? -8.914 3.078 0.303 1 97.88 89 ILE A CA 1
ATOM 679 C C . ILE A 1 89 ? -9.703 3.383 1.575 1 97.88 89 ILE A C 1
ATOM 681 O O . ILE A 1 89 ? -10.906 3.119 1.646 1 97.88 89 ILE A O 1
ATOM 685 N N . VAL A 1 90 ? -9.016 3.936 2.568 1 96.88 90 VAL A N 1
ATOM 686 C CA . VAL A 1 90 ? -9.68 4.293 3.818 1 96.88 90 VAL A CA 1
ATOM 687 C C . VAL A 1 90 ? -10.781 5.316 3.547 1 96.88 90 VAL A C 1
ATOM 689 O O . VAL A 1 90 ? -11.891 5.188 4.059 1 96.88 90 VAL A O 1
ATOM 692 N N . LYS A 1 91 ? -10.484 6.312 2.748 1 93.94 91 LYS A N 1
ATOM 693 C CA . LYS A 1 91 ? -11.469 7.32 2.385 1 93.94 91 LYS A CA 1
ATOM 694 C C . LYS A 1 91 ? -12.68 6.684 1.701 1 93.94 91 LYS A C 1
ATOM 696 O O . LYS A 1 91 ? -13.82 7.004 2.027 1 93.94 91 LYS A O 1
ATOM 701 N N . GLY A 1 92 ? -12.43 5.801 0.748 1 94.88 92 GLY A N 1
ATOM 702 C CA . GLY A 1 92 ? -13.508 5.09 0.078 1 94.88 92 GLY A CA 1
ATOM 703 C C . GLY A 1 92 ? -14.352 4.254 1.021 1 94.88 92 GLY A C 1
ATOM 704 O O . GLY A 1 92 ? -15.578 4.23 0.911 1 94.88 92 GLY A O 1
ATOM 705 N N . TYR A 1 93 ? -13.695 3.604 1.954 1 95.81 93 TYR A N 1
ATOM 706 C CA . TYR A 1 93 ? -14.375 2.799 2.963 1 95.81 93 TYR A CA 1
ATOM 707 C C . TYR A 1 93 ? -15.289 3.664 3.828 1 95.81 93 TYR A C 1
ATOM 709 O O . TYR A 1 93 ? -16.438 3.301 4.082 1 95.81 93 TYR A O 1
ATOM 717 N N . LEU A 1 94 ? -14.797 4.758 4.273 1 93.81 94 LEU A N 1
ATOM 718 C CA . LEU A 1 94 ? -15.57 5.672 5.105 1 93.81 94 LEU A CA 1
ATOM 719 C C . LEU A 1 94 ? -16.75 6.242 4.336 1 93.81 94 LEU A C 1
ATOM 721 O O . LEU A 1 94 ? -17.859 6.355 4.879 1 93.81 94 LEU A O 1
ATOM 725 N N . LYS A 1 95 ? -16.531 6.578 3.088 1 92.38 95 LYS A N 1
ATOM 726 C CA . LYS A 1 95 ? -17.594 7.117 2.25 1 92.38 95 LYS A CA 1
ATOM 727 C C . LYS A 1 95 ? -18.719 6.102 2.076 1 92.38 95 LYS A C 1
ATOM 729 O O . LYS A 1 95 ? -19.906 6.438 2.236 1 92.38 95 LYS A O 1
ATOM 734 N N . ASP A 1 96 ? -18.406 4.91 1.809 1 92.44 96 ASP A N 1
ATOM 735 C CA . ASP A 1 96 ? -19.391 3.865 1.572 1 92.44 96 ASP A CA 1
ATOM 736 C C . ASP A 1 96 ? -20.188 3.559 2.842 1 92.44 96 ASP A C 1
ATOM 738 O O . ASP A 1 96 ? -21.328 3.092 2.773 1 92.44 96 ASP A O 1
ATOM 742 N N . ASN A 1 97 ? -19.625 3.811 3.988 1 91 97 ASN A N 1
ATOM 743 C CA . ASN A 1 97 ? -20.281 3.486 5.254 1 91 97 ASN A CA 1
ATOM 744 C C . ASN A 1 97 ? -20.891 4.723 5.898 1 91 97 ASN A C 1
ATOM 746 O O . ASN A 1 97 ? -21.328 4.676 7.051 1 91 97 ASN A O 1
ATOM 750 N N . GLY A 1 98 ? -20.922 5.809 5.246 1 85.62 98 GLY A N 1
ATOM 751 C CA . GLY A 1 98 ? -21.547 7.031 5.73 1 85.62 98 GLY A CA 1
ATOM 752 C C . GLY A 1 98 ? -20.766 7.695 6.852 1 85.62 98 GLY A C 1
ATOM 753 O O . GLY A 1 98 ? -21.344 8.391 7.688 1 85.62 98 GLY A O 1
ATOM 754 N N . LYS A 1 99 ? -19.547 7.402 7.082 1 80.12 99 LYS A N 1
ATOM 755 C CA . LYS A 1 99 ? -18.734 7.926 8.172 1 80.12 99 LYS A CA 1
ATOM 756 C C . LYS A 1 99 ? -17.766 9 7.672 1 80.12 99 LYS A C 1
ATOM 758 O O . LYS A 1 99 ? -16.844 9.398 8.391 1 80.12 99 LYS A O 1
ATOM 763 N N . GLU A 1 100 ? -17.859 9.312 6.488 1 69.75 100 GLU A N 1
ATOM 764 C CA . GLU A 1 100 ? -16.969 10.367 6.012 1 69.75 100 GLU A CA 1
ATOM 765 C C . GLU A 1 100 ? -17.188 11.664 6.793 1 69.75 100 GLU A C 1
ATOM 767 O O . GLU A 1 100 ? -18.312 12.039 7.082 1 69.75 100 GLU A O 1
ATOM 772 N N . GLY A 1 101 ? -16.516 11.867 8.008 1 55.44 101 GLY A N 1
ATOM 773 C CA . GLY A 1 101 ? -16.672 13.094 8.781 1 55.44 101 GLY A CA 1
ATOM 774 C C . GLY A 1 101 ? -17.453 14.164 8.047 1 55.44 101 GLY A C 1
ATOM 775 O O . GLY A 1 101 ? -17.594 14.117 6.824 1 55.44 101 GLY A O 1
ATOM 776 N N . ARG A 1 102 ? -18.359 14.922 8.984 1 47.22 102 ARG A N 1
ATOM 777 C CA . ARG A 1 102 ? -19.156 16.094 8.648 1 47.22 102 ARG A CA 1
ATOM 778 C C . ARG A 1 102 ? -18.359 17.062 7.766 1 47.22 102 ARG A C 1
ATOM 780 O O . ARG A 1 102 ? -17.469 17.75 8.242 1 47.22 102 ARG A O 1
ATOM 787 N N . LYS A 1 103 ? -17.797 16.641 6.719 1 45.06 103 LYS A N 1
ATOM 788 C CA . LYS A 1 103 ? -17.531 17.906 6.031 1 45.06 103 LYS A CA 1
ATOM 789 C C . LYS A 1 103 ? -18.656 18.906 6.234 1 45.06 103 LYS A C 1
ATOM 791 O O . LYS A 1 103 ? -19.828 18.578 6.039 1 45.06 103 LYS A O 1
ATOM 796 N N . MET A 1 104 ? -18.531 19.641 7.273 1 36.78 104 MET A N 1
ATOM 797 C CA . MET A 1 104 ? -19.484 20.734 7.41 1 36.78 104 MET A CA 1
ATOM 798 C C . MET A 1 104 ? -19.844 21.312 6.043 1 36.78 104 MET A C 1
ATOM 800 O O . MET A 1 104 ? -18.969 21.75 5.301 1 36.78 104 MET A O 1
ATOM 804 N N . SER A 1 105 ? -20.688 20.625 5.434 1 38.03 105 SER A N 1
ATOM 805 C CA . SER A 1 105 ? -21.344 21.438 4.414 1 38.03 105 SER A CA 1
ATOM 806 C C . SER A 1 105 ? -21.594 22.859 4.914 1 38.03 105 SER A C 1
ATOM 808 O O . SER A 1 105 ? -22.422 23.062 5.809 1 38.03 105 SER A O 1
ATOM 810 N N . VAL A 1 106 ? -20.562 23.641 5.422 1 35.53 106 VAL A N 1
ATOM 811 C CA . VAL A 1 106 ? -20.938 25.031 5.621 1 35.53 106 VAL A CA 1
ATOM 812 C C . VAL A 1 106 ? -21.906 25.469 4.523 1 35.53 106 VAL A C 1
ATOM 814 O O . VAL A 1 106 ? -21.688 25.172 3.346 1 35.53 106 VAL A O 1
ATOM 817 N N . SER A 1 107 ? -23.109 25.547 4.801 1 35.34 107 SER A N 1
ATOM 818 C CA . SER A 1 107 ? -24.188 26.172 4.02 1 35.34 107 SER A CA 1
ATOM 819 C C . SER A 1 107 ? -23.688 27.422 3.299 1 35.34 107 SER A C 1
ATOM 821 O O . SER A 1 107 ? -24.484 28.172 2.754 1 35.34 107 SER A O 1
ATOM 823 N N . GLU A 1 108 ? -22.516 28.141 3.604 1 37.25 108 GLU A N 1
ATOM 824 C CA . GLU A 1 108 ? -22.781 29.422 2.936 1 37.25 108 GLU A CA 1
ATOM 825 C C . GLU A 1 108 ? -23.406 29.203 1.562 1 37.25 108 GLU A C 1
ATOM 827 O O . GLU A 1 108 ? -23.469 28.078 1.072 1 37.25 108 GLU A O 1
ATOM 832 N N . PHE A 1 109 ? -23.203 30.094 0.41 1 39.25 109 PHE A N 1
ATOM 833 C CA . PHE A 1 109 ? -23.469 30.109 -1.025 1 39.25 109 PHE A CA 1
ATOM 834 C C . PHE A 1 109 ? -22.969 28.828 -1.684 1 39.25 109 PHE A C 1
ATOM 836 O O . PHE A 1 109 ? -22.031 28.188 -1.196 1 39.25 109 PHE A O 1
ATOM 843 N N . GLU A 1 110 ? -23.484 28.141 -2.982 1 44.09 110 GLU A N 1
ATOM 844 C CA . GLU A 1 110 ? -23.594 26.828 -3.602 1 44.09 110 GLU A CA 1
ATOM 845 C C . GLU A 1 110 ? -22.234 26.109 -3.605 1 44.09 110 GLU A C 1
ATOM 847 O O . GLU A 1 110 ? -22.109 25.016 -4.168 1 44.09 110 GLU A O 1
ATOM 852 N N . GLY A 1 111 ? -20.922 26.625 -3.609 1 49.38 111 GLY A N 1
ATOM 853 C CA . GLY A 1 111 ? -19.703 26.094 -4.219 1 49.38 111 GLY A CA 1
ATOM 854 C C . GLY A 1 111 ? -19.047 25 -3.393 1 49.38 111 GLY A C 1
ATOM 855 O O . GLY A 1 111 ? -19.172 25 -2.164 1 49.38 111 GLY A O 1
ATOM 856 N N . LYS A 1 112 ? -19 23.672 -3.771 1 61.66 112 LYS A N 1
ATOM 857 C CA . LYS A 1 112 ? -18.438 22.453 -3.201 1 61.66 112 LYS A CA 1
ATOM 858 C C . LYS A 1 112 ? -17.016 22.672 -2.686 1 61.66 112 LYS A C 1
ATOM 860 O O . LYS A 1 112 ? -16.125 23.031 -3.455 1 61.66 112 LYS A O 1
ATOM 865 N N . LEU A 1 113 ? -16.797 23.125 -1.315 1 81 113 LEU A N 1
ATOM 866 C CA . LEU A 1 113 ? -15.477 23.234 -0.697 1 81 113 LEU A CA 1
ATOM 867 C C . LEU A 1 113 ? -14.828 21.859 -0.578 1 81 113 LEU A C 1
ATOM 869 O O . LEU A 1 113 ? -15.445 20.906 -0.094 1 81 113 LEU A O 1
ATOM 873 N N . VAL A 1 114 ? -13.734 21.734 -1.232 1 88.25 114 VAL A N 1
ATOM 874 C CA . VAL A 1 114 ? -12.922 20.531 -1.107 1 88.25 114 VAL A CA 1
ATOM 875 C C . VAL A 1 114 ? -11.93 20.688 0.044 1 88.25 114 VAL A C 1
ATOM 877 O O . VAL A 1 114 ? -11.172 21.656 0.086 1 88.25 114 VAL A O 1
ATOM 880 N N . LEU A 1 115 ? -12.094 19.797 1.086 1 91.06 115 LEU A N 1
ATOM 881 C CA . LEU A 1 115 ? -11.211 19.891 2.244 1 91.06 115 LEU A CA 1
ATOM 882 C C . LEU A 1 115 ? -9.93 19.094 2.006 1 91.06 115 LEU A C 1
ATOM 884 O O . LEU A 1 115 ? -9.922 18.125 1.247 1 91.06 115 LEU A O 1
ATOM 888 N N . CYS A 1 116 ? -8.844 19.547 2.693 1 94.38 116 CYS A N 1
ATOM 889 C CA . CYS A 1 116 ? -7.57 18.828 2.66 1 94.38 116 CYS A CA 1
ATOM 890 C C . CYS A 1 116 ? -7.703 17.438 3.262 1 94.38 116 CYS A C 1
ATOM 892 O O . CYS A 1 116 ? -8.352 17.266 4.297 1 94.38 116 CYS A O 1
ATOM 894 N N . ASP A 1 117 ? -7.074 16.484 2.701 1 92.12 117 ASP A N 1
ATOM 895 C CA . ASP A 1 117 ? -7.184 15.094 3.15 1 92.12 117 ASP A CA 1
ATOM 896 C C . ASP A 1 117 ? -6.207 14.812 4.289 1 92.12 117 ASP A C 1
ATOM 898 O O . ASP A 1 117 ? -6.254 13.734 4.898 1 92.12 117 ASP A O 1
ATOM 902 N N . PHE A 1 118 ? -5.32 15.758 4.691 1 91 118 PHE A N 1
ATOM 903 C CA . PHE A 1 118 ? -4.211 15.422 5.578 1 91 118 PHE A CA 1
ATOM 904 C C . PHE A 1 118 ? -4.238 16.281 6.836 1 91 118 PHE A C 1
ATOM 906 O O . PHE A 1 118 ? -3.584 15.969 7.828 1 91 118 PHE A O 1
ATOM 913 N N . CYS A 1 119 ? -4.879 17.312 6.762 1 86.5 119 CYS A N 1
ATOM 914 C CA . CYS A 1 119 ? -4.852 18.203 7.914 1 86.5 119 CYS A CA 1
ATOM 915 C C . CYS A 1 119 ? -5.93 17.828 8.922 1 86.5 119 CYS A C 1
ATOM 917 O O . CYS A 1 119 ? -7.004 17.359 8.547 1 86.5 119 CYS A O 1
ATOM 919 N N . VAL A 1 120 ? -5.582 17.938 10.141 1 72.62 120 VAL A N 1
ATOM 920 C CA . VAL A 1 120 ? -6.523 17.703 11.234 1 72.62 120 VAL A CA 1
ATOM 921 C C . VAL A 1 120 ? -7.527 18.844 11.312 1 72.62 120 VAL A C 1
ATOM 923 O O . VAL A 1 120 ? -8.695 18.625 11.625 1 72.62 120 VAL A O 1
ATOM 926 N N . GLY A 1 121 ? -7.203 19.984 10.969 1 68.88 121 GLY A N 1
ATOM 927 C CA . GLY A 1 121 ? -7.969 21.203 11.203 1 68.88 121 GLY A CA 1
ATOM 928 C C . GLY A 1 121 ? -8.992 21.484 10.109 1 68.88 121 GLY A C 1
ATOM 929 O O . GLY A 1 121 ? -9.672 22.5 10.148 1 68.88 121 GLY A O 1
ATOM 930 N N . SER A 1 122 ? -9.266 20.516 9.172 1 77.31 122 SER A N 1
ATOM 931 C CA . SER A 1 122 ? -10.266 20.656 8.117 1 77.31 122 SER A CA 1
ATOM 932 C C . SER A 1 122 ? -9.992 21.906 7.277 1 77.31 122 SER A C 1
ATOM 934 O O . SER A 1 122 ? -10.898 22.703 7.035 1 77.31 122 SER A O 1
ATOM 936 N N . SER A 1 123 ? -8.797 22.172 6.934 1 87.94 123 SER A N 1
ATOM 937 C CA . SER A 1 123 ? -8.445 23.281 6.059 1 87.94 123 SER A CA 1
ATOM 938 C C . SER A 1 123 ? -8.898 23.031 4.629 1 87.94 123 SER A C 1
ATOM 940 O O . SER A 1 123 ? -9.047 21.891 4.211 1 87.94 123 SER A O 1
ATOM 942 N N . ALA A 1 124 ? -9.188 24.203 3.986 1 92.19 124 ALA A N 1
ATOM 943 C CA . ALA A 1 124 ? -9.547 24.125 2.572 1 92.19 124 ALA A CA 1
ATOM 944 C C . ALA A 1 124 ? -8.359 23.656 1.732 1 92.19 124 ALA A C 1
ATOM 946 O O . ALA A 1 124 ? -7.227 24.078 1.957 1 92.19 124 ALA A O 1
ATOM 947 N N . ALA A 1 125 ? -8.695 22.812 0.733 1 94.5 125 ALA A N 1
ATOM 948 C CA . ALA A 1 125 ? -7.648 22.328 -0.171 1 94.5 125 ALA A CA 1
ATOM 949 C C . ALA A 1 125 ? -7.242 23.422 -1.161 1 94.5 125 ALA A C 1
ATOM 951 O O . ALA A 1 125 ? -8.086 24.156 -1.663 1 94.5 125 ALA A O 1
ATOM 952 N N . ALA A 1 126 ? -5.977 23.531 -1.365 1 96.38 126 ALA A N 1
ATOM 953 C CA . ALA A 1 126 ? -5.441 24.453 -2.357 1 96.38 126 ALA A CA 1
ATOM 954 C C . ALA A 1 126 ? -5.258 23.766 -3.709 1 96.38 126 ALA A C 1
ATOM 956 O O . ALA A 1 126 ? -5.465 24.391 -4.758 1 96.38 126 ALA A O 1
ATOM 957 N N . MET A 1 127 ? -4.871 22.484 -3.682 1 97.5 127 MET A N 1
ATOM 958 C CA . MET A 1 127 ? -4.621 21.703 -4.895 1 97.5 127 MET A CA 1
ATOM 959 C C . MET A 1 127 ? -5.117 20.266 -4.73 1 97.5 127 MET A C 1
ATOM 961 O O . MET A 1 127 ? -5.289 19.797 -3.609 1 97.5 127 MET A O 1
ATOM 965 N N . THR A 1 128 ? -5.34 19.625 -5.867 1 96.75 128 THR A N 1
ATOM 966 C CA . THR A 1 128 ? -5.586 18.188 -5.938 1 96.75 128 THR A CA 1
ATOM 967 C C . THR A 1 128 ? -4.621 17.516 -6.918 1 96.75 128 THR A C 1
ATOM 969 O O . THR A 1 128 ? -4.148 18.156 -7.863 1 96.75 128 THR A O 1
ATOM 972 N N . CYS A 1 129 ? -4.262 16.391 -6.641 1 97.5 129 CYS A N 1
ATOM 973 C CA . CYS A 1 129 ? -3.385 15.648 -7.543 1 97.5 129 CYS A CA 1
ATOM 974 C C . CYS A 1 129 ? -4.164 14.602 -8.32 1 97.5 129 CYS A C 1
ATOM 976 O O . CYS A 1 129 ? -4.844 13.758 -7.723 1 97.5 129 CYS A O 1
ATOM 978 N N . VAL A 1 130 ? -3.957 14.547 -9.617 1 96 130 VAL A N 1
ATOM 979 C CA . VAL A 1 130 ? -4.715 13.672 -10.508 1 96 130 VAL A CA 1
ATOM 980 C C . VAL A 1 130 ? -4.336 12.211 -10.242 1 96 130 VAL A C 1
ATOM 982 O O . VAL A 1 130 ? -5.203 11.336 -10.18 1 96 130 VAL A O 1
ATOM 985 N N . GLU A 1 131 ? -3.068 11.914 -10.062 1 93.88 131 GLU A N 1
ATOM 986 C CA . GLU A 1 131 ? -2.586 10.547 -9.875 1 93.88 131 GLU A CA 1
ATOM 987 C C . GLU A 1 131 ? -2.869 10.055 -8.461 1 93.88 131 GLU A C 1
ATOM 989 O O . GLU A 1 131 ? -3.26 8.898 -8.266 1 93.88 131 GLU A O 1
ATOM 994 N N . CYS A 1 132 ? -2.662 10.945 -7.453 1 95.25 132 CYS A N 1
ATOM 995 C CA . CYS A 1 132 ? -2.908 10.531 -6.074 1 95.25 132 CYS A CA 1
ATOM 996 C C . CYS A 1 132 ? -4.402 10.492 -5.777 1 95.25 132 CYS A C 1
ATOM 998 O O . CYS A 1 132 ? -4.832 9.812 -4.84 1 95.25 132 CYS A O 1
ATOM 1000 N N . ARG A 1 133 ? -5.199 11.383 -6.469 1 94.81 133 ARG A N 1
ATOM 1001 C CA . ARG A 1 133 ? -6.621 11.594 -6.223 1 94.81 133 ARG A CA 1
ATOM 1002 C C . ARG A 1 133 ? -6.863 12.039 -4.781 1 94.81 133 ARG A C 1
ATOM 1004 O O . ARG A 1 133 ? -7.777 11.539 -4.121 1 94.81 133 ARG A O 1
ATOM 1011 N N . LEU A 1 134 ? -6.008 12.914 -4.316 1 96.12 134 LEU A N 1
ATOM 1012 C CA . LEU A 1 134 ? -6.102 13.469 -2.973 1 96.12 134 LEU A CA 1
ATOM 1013 C C . LEU A 1 134 ? -5.988 14.992 -3.006 1 96.12 134 LEU A C 1
ATOM 1015 O O . LEU A 1 134 ? -5.438 15.555 -3.953 1 96.12 134 LEU A O 1
ATOM 1019 N N . ALA A 1 135 ? -6.547 15.633 -1.942 1 95.94 135 ALA A N 1
ATOM 1020 C CA . ALA A 1 135 ? -6.57 17.078 -1.814 1 95.94 135 ALA A CA 1
ATOM 1021 C C . ALA A 1 135 ? -5.578 17.562 -0.756 1 95.94 135 ALA A C 1
ATOM 1023 O O . ALA A 1 135 ? -5.438 16.938 0.296 1 95.94 135 ALA A O 1
ATOM 1024 N N . TYR A 1 136 ? -4.898 18.719 -1.104 1 95.94 136 TYR A N 1
ATOM 1025 C CA . TYR A 1 136 ? -3.852 19.25 -0.236 1 95.94 136 TYR A CA 1
ATOM 1026 C C . TYR A 1 136 ? -4.066 20.734 0.03 1 95.94 136 TYR A C 1
ATOM 1028 O O . TYR A 1 136 ? -4.324 21.516 -0.896 1 95.94 136 TYR A O 1
ATOM 1036 N N . CYS A 1 137 ? -4.016 21.125 1.258 1 95.94 137 CYS A N 1
ATOM 1037 C CA . CYS A 1 137 ? -3.955 22.562 1.559 1 95.94 137 CYS A CA 1
ATOM 1038 C C . CYS A 1 137 ? -2.553 23.109 1.324 1 95.94 137 CYS A C 1
ATOM 1040 O O . CYS A 1 137 ? -1.634 22.359 0.993 1 95.94 137 CYS A O 1
ATOM 1042 N N . SER A 1 138 ? -2.359 24.406 1.447 1 96.38 138 SER A N 1
ATOM 1043 C CA . SER A 1 138 ? -1.09 25.078 1.156 1 96.38 138 SER A CA 1
ATOM 1044 C C . SER A 1 138 ? -0 24.625 2.125 1 96.38 138 SER A C 1
ATOM 1046 O O . SER A 1 138 ? 1.184 24.625 1.782 1 96.38 138 SER A O 1
ATOM 1048 N N . ARG A 1 139 ? -0.406 24.203 3.256 1 94.44 139 ARG A N 1
ATOM 1049 C CA . ARG A 1 139 ? 0.556 23.781 4.266 1 94.44 139 ARG A CA 1
ATOM 1050 C C . ARG A 1 139 ? 0.969 22.328 4.047 1 94.44 139 ARG A C 1
ATOM 1052 O O . ARG A 1 139 ? 2.146 21.984 4.172 1 94.44 139 ARG A O 1
ATOM 1059 N N . CYS A 1 140 ? 0.046 21.531 3.691 1 94 140 CYS A N 1
ATOM 1060 C CA . CYS A 1 140 ? 0.295 20.094 3.592 1 94 140 CYS A CA 1
ATOM 1061 C C . CYS A 1 140 ? 0.935 19.75 2.254 1 94 140 CYS A C 1
ATOM 1063 O O . CYS A 1 140 ? 1.723 18.797 2.164 1 94 140 CYS A O 1
ATOM 1065 N N . LEU A 1 141 ? 0.692 20.5 1.229 1 96.5 141 LEU A N 1
ATOM 1066 C CA . LEU A 1 141 ? 1.151 20.172 -0.117 1 96.5 141 LEU A CA 1
ATOM 1067 C C . LEU A 1 141 ? 2.666 19.984 -0.146 1 96.5 141 LEU A C 1
ATOM 1069 O O . LEU A 1 141 ? 3.164 18.938 -0.537 1 96.5 141 LEU A O 1
ATOM 1073 N N . PRO A 1 142 ? 3.432 20.953 0.309 1 95.25 142 PRO A N 1
ATOM 1074 C CA . PRO A 1 142 ? 4.883 20.797 0.198 1 95.25 142 PRO A CA 1
ATOM 1075 C C . PRO A 1 142 ? 5.441 19.734 1.15 1 95.25 142 PRO A C 1
ATOM 1077 O O . PRO A 1 142 ? 6.555 19.25 0.95 1 95.25 142 PRO A O 1
ATOM 1080 N N . VAL A 1 143 ? 4.68 19.344 2.146 1 92.06 143 VAL A N 1
ATOM 1081 C CA . VAL A 1 143 ? 5.164 18.406 3.148 1 92.06 143 VAL A CA 1
ATOM 1082 C C . VAL A 1 143 ? 4.84 16.984 2.713 1 92.06 143 VAL A C 1
ATOM 1084 O O . VAL A 1 143 ? 5.707 16.094 2.736 1 92.06 143 VAL A O 1
ATOM 1087 N N . VAL A 1 144 ? 3.631 16.766 2.258 1 93.69 144 VAL A N 1
ATOM 1088 C CA . VAL A 1 144 ? 3.119 15.422 1.966 1 93.69 144 VAL A CA 1
ATOM 1089 C C . VAL A 1 144 ? 3.402 15.07 0.507 1 93.69 144 VAL A C 1
ATOM 1091 O O . VAL A 1 144 ? 3.619 13.906 0.176 1 93.69 144 VAL A O 1
ATOM 1094 N N . HIS A 1 145 ? 3.387 15.992 -0.378 1 95.62 145 HIS A N 1
ATOM 1095 C CA . HIS A 1 145 ? 3.557 15.82 -1.816 1 95.62 145 HIS A CA 1
ATOM 1096 C C . HIS A 1 145 ? 4.609 16.781 -2.365 1 95.62 145 HIS A C 1
ATOM 1098 O O . HIS A 1 145 ? 4.316 17.594 -3.248 1 95.62 145 HIS A O 1
ATOM 1104 N N . PRO A 1 146 ? 5.828 16.625 -1.891 1 94.81 146 PRO A N 1
ATOM 1105 C CA . PRO A 1 146 ? 6.879 17.531 -2.357 1 94.81 146 PRO A CA 1
ATOM 1106 C C . PRO A 1 146 ? 7.156 17.406 -3.852 1 94.81 146 PRO A C 1
ATOM 1108 O O . PRO A 1 146 ? 6.922 16.344 -4.434 1 94.81 146 PRO A O 1
ATOM 1111 N N . PRO A 1 147 ? 7.59 18.516 -4.453 1 94.62 147 PRO A N 1
ATOM 1112 C CA . PRO A 1 147 ? 7.844 18.5 -5.898 1 94.62 147 PRO A CA 1
ATOM 1113 C C . PRO A 1 147 ? 9.18 17.859 -6.258 1 94.62 147 PRO A C 1
ATOM 1115 O O . PRO A 1 147 ? 10.016 18.469 -6.914 1 94.62 147 PRO A O 1
ATOM 1118 N N . ARG A 1 148 ? 9.438 16.703 -5.859 1 92.5 148 ARG A N 1
ATOM 1119 C CA . ARG A 1 148 ? 10.656 15.938 -6.137 1 92.5 148 ARG A CA 1
ATOM 1120 C C . ARG A 1 148 ? 10.344 14.461 -6.348 1 92.5 148 ARG A C 1
ATOM 1122 O O . ARG A 1 148 ? 9.258 14 -6.008 1 92.5 148 ARG A O 1
ATOM 1129 N N . GLY A 1 149 ? 11.258 13.797 -6.984 1 91.25 149 GLY A N 1
ATOM 1130 C CA . GLY A 1 149 ? 11.094 12.375 -7.23 1 91.25 149 GLY A CA 1
ATOM 1131 C C . GLY A 1 149 ? 9.938 12.062 -8.164 1 91.25 149 GLY A C 1
ATOM 1132 O O . GLY A 1 149 ? 9.703 12.781 -9.133 1 91.25 149 GLY A O 1
ATOM 1133 N N . TYR A 1 150 ? 9.242 10.914 -7.832 1 91.12 150 TYR A N 1
ATOM 1134 C CA . TYR A 1 150 ? 8.172 10.484 -8.719 1 91.12 150 TYR A CA 1
ATOM 1135 C C . TYR A 1 150 ? 6.953 11.391 -8.586 1 91.12 150 TYR A C 1
ATOM 1137 O O . TYR A 1 150 ? 6.16 11.516 -9.523 1 91.12 150 TYR A O 1
ATOM 1145 N N . LEU A 1 151 ? 6.891 12.109 -7.457 1 94.94 151 LEU A N 1
ATOM 1146 C CA . LEU A 1 151 ? 5.742 12.977 -7.246 1 94.94 151 LEU A CA 1
ATOM 1147 C C . LEU A 1 151 ? 5.801 14.188 -8.172 1 94.94 151 LEU A C 1
ATOM 1149 O O . LEU A 1 151 ? 4.766 14.781 -8.492 1 94.94 151 LEU A O 1
ATOM 1153 N N . ALA A 1 152 ? 7 14.531 -8.547 1 95.5 152 ALA A N 1
ATOM 1154 C CA . ALA A 1 152 ? 7.184 15.672 -9.445 1 95.5 152 ALA A CA 1
ATOM 1155 C C . ALA A 1 152 ? 6.543 15.398 -10.805 1 95.5 152 ALA A C 1
ATOM 1157 O O . ALA A 1 152 ? 6.301 16.328 -11.586 1 95.5 152 ALA A O 1
ATOM 1158 N N . ARG A 1 153 ? 6.203 14.109 -11.109 1 94.12 153 ARG A N 1
ATOM 1159 C CA . ARG A 1 153 ? 5.629 13.711 -12.391 1 94.12 153 ARG A CA 1
ATOM 1160 C C . ARG A 1 153 ? 4.102 13.742 -12.344 1 94.12 153 ARG A C 1
ATOM 1162 O O . ARG A 1 153 ? 3.439 13.547 -13.367 1 94.12 153 ARG A O 1
ATOM 1169 N N . HIS A 1 154 ? 3.65 13.984 -11.164 1 96.69 154 HIS A N 1
ATOM 1170 C CA . HIS A 1 154 ? 2.199 13.992 -11.016 1 96.69 154 HIS A CA 1
ATOM 1171 C C . HIS A 1 154 ? 1.608 15.328 -11.438 1 96.69 154 HIS A C 1
ATOM 1173 O O . HIS A 1 154 ? 2.318 16.344 -11.5 1 96.69 154 HIS A O 1
ATOM 1179 N N . THR A 1 155 ? 0.302 15.352 -11.781 1 97.12 155 THR A N 1
ATOM 1180 C CA . THR A 1 155 ? -0.397 16.531 -12.266 1 97.12 155 THR A CA 1
ATOM 1181 C C . THR A 1 155 ? -1.26 17.141 -11.156 1 97.12 155 THR A C 1
ATOM 1183 O O . THR A 1 155 ? -2.201 16.516 -10.68 1 97.12 155 THR A O 1
ATOM 1186 N N . LEU A 1 156 ? -0.872 18.359 -10.812 1 97.5 156 LEU A N 1
ATOM 1187 C CA . LEU A 1 156 ? -1.646 19.094 -9.828 1 97.5 156 LEU A CA 1
ATOM 1188 C C . LEU A 1 156 ? -2.654 20.016 -10.5 1 97.5 156 LEU A C 1
ATOM 1190 O O . LEU A 1 156 ? -2.354 20.625 -11.531 1 97.5 156 LEU A O 1
ATOM 1194 N N . ARG A 1 157 ? -3.877 20.031 -9.898 1 97.31 157 ARG A N 1
ATOM 1195 C CA . ARG A 1 157 ? -4.941 20.906 -10.398 1 97.31 157 ARG A CA 1
ATOM 1196 C C . ARG A 1 157 ? -5.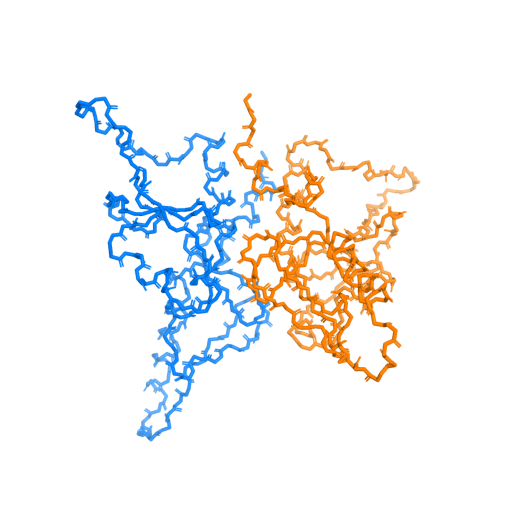68 21.578 -9.25 1 97.31 157 ARG A C 1
ATOM 1198 O O . ARG A 1 157 ? -5.617 21.125 -8.109 1 97.31 157 ARG A O 1
ATOM 1205 N N . LYS A 1 158 ? -6.367 22.641 -9.555 1 94.88 158 LYS A N 1
ATOM 1206 C CA . LYS A 1 158 ? -7.23 23.281 -8.562 1 94.88 158 LYS A CA 1
ATOM 1207 C C . LYS A 1 158 ? -8.383 22.375 -8.164 1 94.88 158 LYS A C 1
ATOM 1209 O O . LYS A 1 158 ? -8.922 21.641 -9 1 94.88 158 LYS A O 1
ATOM 1214 N N . PRO A 1 159 ? -8.75 22.516 -6.961 1 90.69 159 PRO A N 1
ATOM 1215 C CA . PRO A 1 159 ? -9.812 21.625 -6.5 1 90.69 159 PRO A CA 1
ATOM 1216 C C . PRO A 1 159 ? -11.148 21.891 -7.184 1 90.69 159 PRO A C 1
ATOM 1218 O O . PRO A 1 159 ? -11.406 23.016 -7.625 1 90.69 159 PRO A O 1
ATOM 1221 N N . MET B 1 1 ? -25.328 2.459 -6.629 1 45.22 1 MET B N 1
ATOM 1222 C CA . MET B 1 1 ? -24.266 3.455 -6.777 1 45.22 1 MET B CA 1
ATOM 1223 C C . MET B 1 1 ? -22.891 2.801 -6.715 1 45.22 1 MET B C 1
ATOM 1225 O O . MET B 1 1 ? -22.734 1.763 -6.074 1 45.22 1 MET B O 1
ATOM 1229 N N . ALA B 1 2 ? -22.047 3.068 -7.645 1 65.5 2 ALA B N 1
ATOM 1230 C CA . ALA B 1 2 ? -20.75 2.389 -7.738 1 65.5 2 ALA B CA 1
ATOM 1231 C C . ALA B 1 2 ? -19.922 2.611 -6.477 1 65.5 2 ALA B C 1
ATOM 1233 O O . ALA B 1 2 ? -19.875 3.725 -5.945 1 65.5 2 ALA B O 1
ATOM 1234 N N . SER B 1 3 ? -19.625 1.595 -5.613 1 87.75 3 SER B N 1
ATOM 1235 C CA . SER B 1 3 ? -18.875 1.61 -4.359 1 87.75 3 SER B CA 1
ATOM 1236 C C . SER B 1 3 ? -17.562 2.375 -4.508 1 87.75 3 SER B C 1
ATOM 1238 O O . SER B 1 3 ? -16.781 2.09 -5.41 1 87.75 3 SER B O 1
ATOM 1240 N N . ALA B 1 4 ? -17.438 3.646 -3.842 1 91.31 4 ALA B N 1
ATOM 1241 C CA . ALA B 1 4 ? -16.188 4.414 -3.826 1 91.31 4 ALA B CA 1
ATOM 1242 C C . ALA B 1 4 ? -15 3.516 -3.5 1 91.31 4 ALA B C 1
ATOM 1244 O O . ALA B 1 4 ? -13.93 3.652 -4.102 1 91.31 4 ALA B O 1
ATOM 1245 N N . LEU B 1 5 ? -15.211 2.598 -2.637 1 95.12 5 LEU B N 1
ATOM 1246 C CA . LEU B 1 5 ? -14.156 1.687 -2.215 1 95.12 5 LEU B CA 1
ATOM 1247 C C . LEU B 1 5 ? -13.758 0.749 -3.352 1 95.12 5 LEU B C 1
ATOM 1249 O O . LEU B 1 5 ? -12.57 0.517 -3.588 1 95.12 5 LEU B O 1
ATOM 1253 N N . ALA B 1 6 ? -14.719 0.233 -4.07 1 94.88 6 ALA B N 1
ATOM 1254 C CA . ALA B 1 6 ? -14.453 -0.706 -5.156 1 94.88 6 ALA B CA 1
ATOM 1255 C C . ALA B 1 6 ? -13.539 -0.083 -6.203 1 94.88 6 ALA B C 1
ATOM 1257 O O . ALA B 1 6 ? -12.672 -0.762 -6.766 1 94.88 6 ALA B O 1
ATOM 1258 N N . GLY B 1 7 ? -13.727 1.188 -6.469 1 95.25 7 GLY B N 1
ATOM 1259 C CA . GLY B 1 7 ? -12.875 1.886 -7.418 1 95.25 7 GLY B CA 1
ATOM 1260 C C . GLY B 1 7 ? -11.414 1.908 -7.004 1 95.25 7 GLY B C 1
ATOM 1261 O O . GLY B 1 7 ? -10.523 1.781 -7.844 1 95.25 7 GLY B O 1
ATOM 1262 N N . GLU B 1 8 ? -11.148 2.016 -5.742 1 96.81 8 GLU B N 1
ATOM 1263 C CA . GLU B 1 8 ? -9.789 2.072 -5.215 1 96.81 8 GLU B CA 1
ATOM 1264 C C . GLU B 1 8 ? -9.133 0.696 -5.238 1 96.81 8 GLU B C 1
ATOM 1266 O O . GLU B 1 8 ? -7.91 0.585 -5.133 1 96.81 8 GLU B O 1
ATOM 1271 N N . LEU B 1 9 ? -9.945 -0.32 -5.383 1 97.94 9 LEU B N 1
ATOM 1272 C CA . LEU B 1 9 ? -9.445 -1.688 -5.336 1 97.94 9 LEU B CA 1
ATOM 1273 C C . LEU B 1 9 ? -9.32 -2.27 -6.742 1 97.94 9 LEU B C 1
ATOM 1275 O O . LEU B 1 9 ? -9.18 -3.484 -6.902 1 97.94 9 LEU B O 1
ATOM 1279 N N . THR B 1 10 ? -9.328 -1.398 -7.734 1 97.62 10 THR B N 1
ATOM 1280 C CA . THR B 1 10 ? -9.328 -1.836 -9.125 1 97.62 10 THR B CA 1
ATOM 1281 C C . THR B 1 10 ? -8 -1.493 -9.797 1 97.62 10 THR B C 1
ATOM 1283 O O . THR B 1 10 ? -7.5 -0.374 -9.664 1 97.62 10 THR B O 1
ATOM 1286 N N . CYS B 1 11 ? -7.398 -2.42 -10.375 1 97.88 11 CYS B N 1
ATOM 1287 C CA . CYS B 1 11 ? -6.18 -2.223 -11.156 1 97.88 11 CYS B CA 1
ATOM 1288 C C . CYS B 1 11 ? -6.465 -1.393 -12.406 1 97.88 11 CYS B C 1
ATOM 1290 O O . CYS B 1 11 ? -7.352 -1.729 -13.188 1 97.88 11 CYS B O 1
ATOM 1292 N N . VAL B 1 12 ? -5.703 -0.414 -12.633 1 96.75 12 VAL B N 1
ATOM 1293 C CA . VAL B 1 12 ? -5.992 0.521 -13.711 1 96.75 12 VAL B CA 1
ATOM 1294 C C . VAL B 1 12 ? -5.66 -0.125 -15.055 1 96.75 12 VAL B C 1
ATOM 1296 O O . VAL B 1 12 ? -6.117 0.337 -16.109 1 96.75 12 VAL B O 1
ATOM 1299 N N . VAL B 1 13 ? -4.891 -1.187 -15.062 1 97.19 13 VAL B N 1
ATOM 1300 C CA . VAL B 1 13 ? -4.441 -1.814 -16.297 1 97.19 13 VAL B CA 1
ATOM 1301 C C . VAL B 1 13 ? -5.504 -2.793 -16.797 1 97.19 13 VAL B C 1
ATOM 1303 O O . VAL B 1 13 ? -5.871 -2.775 -17.969 1 97.19 13 VAL B O 1
ATOM 1306 N N . CYS B 1 14 ? -6.062 -3.625 -15.977 1 97.12 14 CYS B N 1
ATOM 1307 C CA . CYS B 1 14 ? -6.988 -4.656 -16.422 1 97.12 14 CYS B CA 1
ATOM 1308 C C . CYS B 1 14 ? -8.414 -4.32 -16 1 97.12 14 CYS B C 1
ATOM 1310 O O . CYS B 1 14 ? -9.367 -4.961 -16.453 1 97.12 14 CYS B O 1
ATOM 1312 N N . SER B 1 15 ? -8.641 -3.453 -15.062 1 96.88 15 SER B N 1
ATOM 1313 C CA . SER B 1 15 ? -9.93 -2.967 -14.586 1 96.88 15 SER B CA 1
ATOM 1314 C C . SER B 1 15 ? -10.633 -4.012 -13.727 1 96.88 15 SER B C 1
ATOM 1316 O O . SER B 1 15 ? -11.852 -3.969 -13.562 1 96.88 15 SER B O 1
ATOM 1318 N N . ASP B 1 16 ? -9.836 -4.977 -13.281 1 97 16 ASP B N 1
ATOM 1319 C CA . ASP B 1 16 ? -10.32 -5.938 -12.289 1 97 16 ASP B CA 1
ATOM 1320 C C . ASP B 1 16 ? -9.766 -5.621 -10.906 1 97 16 ASP B C 1
ATOM 1322 O O . ASP B 1 16 ? -8.898 -4.758 -10.758 1 97 16 ASP B O 1
ATOM 1326 N N . LEU B 1 17 ? -10.391 -6.297 -9.914 1 96.81 17 LEU B N 1
ATOM 1327 C CA . LEU B 1 17 ? -9.797 -6.195 -8.586 1 96.81 17 LEU B CA 1
ATOM 1328 C C . LEU B 1 17 ? -8.352 -6.684 -8.594 1 96.81 17 LEU B C 1
ATOM 1330 O O . LEU B 1 17 ? -8.031 -7.668 -9.266 1 96.81 17 LEU B O 1
ATOM 1334 N N . TYR B 1 18 ? -7.539 -6.016 -7.773 1 97.38 18 TYR B N 1
ATOM 1335 C CA . TYR B 1 18 ? -6.129 -6.383 -7.715 1 97.38 18 TYR B CA 1
ATOM 1336 C C . TYR B 1 18 ? -5.961 -7.867 -7.426 1 97.38 18 TYR B C 1
ATOM 1338 O O . TYR B 1 18 ? -6.668 -8.422 -6.578 1 97.38 18 TYR B O 1
ATOM 1346 N N . SER B 1 19 ? -5.055 -8.5 -8.164 1 94.88 19 SER B N 1
ATOM 1347 C CA . SER B 1 19 ? -4.66 -9.891 -7.953 1 94.88 19 SER B CA 1
ATOM 1348 C C . SER B 1 19 ? -3.143 -10.031 -7.914 1 94.88 19 SER B C 1
ATOM 1350 O O . SER B 1 19 ? -2.459 -9.711 -8.891 1 94.88 19 SER B O 1
ATOM 1352 N N . SER B 1 20 ? -2.676 -10.492 -6.77 1 95.44 20 SER B N 1
ATOM 1353 C CA . SER B 1 20 ? -1.238 -10.617 -6.551 1 95.44 20 SER B CA 1
ATOM 1354 C C . SER B 1 20 ? -0.515 -9.312 -6.875 1 95.44 20 SER B C 1
ATOM 1356 O O . SER B 1 20 ? 0.428 -9.305 -7.668 1 95.44 20 SER B O 1
ATOM 1358 N N . PRO B 1 21 ? -0.949 -8.25 -6.219 1 97.44 21 PRO B N 1
ATOM 1359 C CA . PRO B 1 21 ? -0.431 -6.934 -6.594 1 97.44 21 PRO B CA 1
ATOM 1360 C C . PRO B 1 21 ? 1.051 -6.766 -6.266 1 97.44 21 PRO B C 1
ATOM 1362 O O . PRO B 1 21 ? 1.516 -7.242 -5.23 1 97.44 21 PRO B O 1
ATOM 1365 N N . VAL B 1 22 ? 1.752 -6.098 -7.16 1 97.12 22 VAL B N 1
ATOM 1366 C CA . VAL B 1 22 ? 3.156 -5.738 -7 1 97.12 22 VAL B CA 1
ATOM 1367 C C . VAL B 1 22 ? 3.314 -4.223 -7.086 1 97.12 22 VAL B C 1
ATOM 1369 O O . VAL B 1 22 ? 2.414 -3.523 -7.559 1 97.12 22 VAL B O 1
ATOM 1372 N N . MET B 1 23 ? 4.43 -3.74 -6.566 1 96.75 23 MET B N 1
ATOM 1373 C CA . MET B 1 23 ? 4.676 -2.303 -6.531 1 96.75 23 MET B CA 1
ATOM 1374 C C . MET B 1 23 ? 5.879 -1.938 -7.398 1 96.75 23 MET B C 1
ATOM 1376 O O . MET B 1 23 ? 6.891 -2.643 -7.391 1 96.75 23 MET B O 1
ATOM 1380 N N . LEU B 1 24 ? 5.707 -0.837 -8.125 1 95.56 24 LEU B N 1
ATOM 1381 C CA . LEU B 1 24 ? 6.84 -0.256 -8.836 1 95.56 24 LEU B CA 1
ATOM 1382 C C . LEU B 1 24 ? 7.621 0.691 -7.926 1 95.56 24 LEU B C 1
ATOM 1384 O O . LEU B 1 24 ? 7.254 0.891 -6.766 1 95.56 24 LEU B O 1
ATOM 1388 N N . THR B 1 25 ? 8.719 1.292 -8.422 1 93.62 25 THR B N 1
ATOM 1389 C CA . THR B 1 25 ? 9.57 2.152 -7.605 1 93.62 25 THR B CA 1
ATOM 1390 C C . THR B 1 25 ? 8.844 3.447 -7.254 1 93.62 25 THR B C 1
ATOM 1392 O O . THR B 1 25 ? 9.211 4.133 -6.297 1 93.62 25 THR B O 1
ATOM 1395 N N . CYS B 1 26 ? 7.77 3.766 -7.969 1 95.12 26 CYS B N 1
ATOM 1396 C CA . CYS B 1 26 ? 6.953 4.938 -7.676 1 95.12 26 CYS B CA 1
ATOM 1397 C C . CYS B 1 26 ? 5.867 4.605 -6.66 1 95.12 26 CYS B C 1
ATOM 1399 O O . CYS B 1 26 ? 5.051 5.461 -6.312 1 95.12 26 CYS B O 1
ATOM 1401 N N . HIS B 1 27 ? 5.715 3.381 -6.215 1 95.25 27 HIS B N 1
ATOM 1402 C CA . HIS B 1 27 ? 4.836 2.857 -5.172 1 95.25 27 HIS B CA 1
ATOM 1403 C C . HIS B 1 27 ? 3.412 2.68 -5.688 1 95.25 27 HIS B C 1
ATOM 1405 O O . HIS B 1 27 ? 2.504 2.371 -4.914 1 95.25 27 HIS B O 1
ATOM 1411 N N . HIS B 1 28 ? 3.248 2.848 -6.973 1 97.12 28 HIS B N 1
ATOM 1412 C CA . HIS B 1 28 ? 1.967 2.445 -7.539 1 97.12 28 HIS B CA 1
ATOM 1413 C C . HIS B 1 28 ? 1.886 0.93 -7.695 1 97.12 28 HIS B C 1
ATOM 1415 O O . HIS B 1 28 ? 2.877 0.285 -8.047 1 97.12 28 HIS B O 1
ATOM 1421 N N . SER B 1 29 ? 0.672 0.401 -7.527 1 98 29 SER B N 1
ATOM 1422 C CA . SER B 1 29 ? 0.474 -1.045 -7.535 1 98 29 SER B CA 1
ATOM 1423 C C . SER B 1 29 ? -0.323 -1.485 -8.758 1 98 29 SER B C 1
ATOM 1425 O O . SER B 1 29 ? -1.228 -0.776 -9.203 1 98 29 SER B O 1
ATOM 1427 N N . PHE B 1 30 ? 0.039 -2.674 -9.258 1 98.06 30 PHE B N 1
ATOM 1428 C CA . PHE B 1 30 ? -0.635 -3.35 -10.359 1 98.06 30 PHE B CA 1
ATOM 1429 C C . PHE B 1 30 ? -0.637 -4.859 -10.156 1 98.06 30 PHE B C 1
ATOM 1431 O O . PHE B 1 30 ? 0.181 -5.387 -9.398 1 98.06 30 PHE B O 1
ATOM 1438 N N . CYS B 1 31 ? -1.565 -5.488 -10.836 1 97.44 31 CYS B N 1
ATOM 1439 C CA . CYS B 1 31 ? -1.503 -6.945 -10.805 1 97.44 31 CYS B CA 1
ATOM 1440 C C . CYS B 1 31 ? -0.172 -7.445 -11.352 1 97.44 31 CYS B C 1
ATOM 1442 O O . CYS B 1 31 ? 0.379 -6.859 -12.289 1 97.44 31 CYS B O 1
ATOM 1444 N N . LEU B 1 32 ? 0.224 -8.57 -10.797 1 95.75 32 LEU B N 1
ATOM 1445 C CA . LEU B 1 32 ? 1.448 -9.188 -11.297 1 95.75 32 LEU B CA 1
ATOM 1446 C C . LEU B 1 32 ? 1.332 -9.492 -12.789 1 95.75 32 LEU B C 1
ATOM 1448 O O . LEU B 1 32 ? 2.246 -9.188 -13.555 1 95.75 32 LEU B O 1
ATOM 1452 N N . VAL B 1 33 ? 0.235 -10.055 -13.188 1 94.38 33 VAL B N 1
ATOM 1453 C CA . VAL B 1 33 ? 0.021 -10.422 -14.586 1 94.38 33 VAL B CA 1
ATOM 1454 C C . VAL B 1 33 ? 0.031 -9.172 -15.461 1 94.38 33 VAL B C 1
ATOM 1456 O O . VAL B 1 33 ? 0.525 -9.203 -16.594 1 94.38 33 VAL B O 1
ATOM 1459 N N . CYS B 1 34 ? -0.483 -8.117 -14.953 1 96.62 34 CYS B N 1
ATOM 1460 C CA . CYS B 1 34 ? -0.512 -6.867 -15.703 1 96.62 34 CYS B CA 1
ATOM 1461 C C . CYS B 1 34 ? 0.894 -6.305 -15.883 1 96.62 34 CYS B C 1
ATOM 1463 O O . CYS B 1 34 ? 1.243 -5.828 -16.953 1 96.62 34 CYS B O 1
ATOM 1465 N N . VAL B 1 35 ? 1.711 -6.367 -14.844 1 95.88 35 VAL B N 1
ATOM 1466 C CA . VAL B 1 35 ? 3.082 -5.875 -14.93 1 95.88 35 VAL B CA 1
ATOM 1467 C C . VAL B 1 35 ? 3.881 -6.738 -15.906 1 95.88 35 VAL B C 1
ATOM 1469 O O . VAL B 1 35 ? 4.711 -6.227 -16.656 1 95.88 35 VAL B O 1
ATOM 1472 N N . ARG B 1 36 ? 3.648 -8.023 -15.898 1 93.38 36 ARG B N 1
ATOM 1473 C CA . ARG B 1 36 ? 4.301 -8.914 -16.844 1 93.38 36 ARG B CA 1
ATOM 1474 C C . ARG B 1 36 ? 3.965 -8.531 -18.281 1 93.38 36 ARG B C 1
ATOM 1476 O O . ARG B 1 36 ? 4.836 -8.555 -19.156 1 93.38 36 ARG B O 1
ATOM 1483 N N . LYS B 1 37 ? 2.729 -8.203 -18.484 1 92.88 37 LYS B N 1
ATOM 1484 C CA . LYS B 1 37 ? 2.303 -7.766 -19.812 1 92.88 37 LYS B CA 1
ATOM 1485 C C . LYS B 1 37 ? 3.008 -6.473 -20.203 1 92.88 37 LYS B C 1
ATOM 1487 O O . LYS B 1 37 ? 3.436 -6.328 -21.359 1 92.88 37 LYS B O 1
ATOM 1492 N N . LEU B 1 38 ? 3.104 -5.539 -19.266 1 91 38 LEU B N 1
ATOM 1493 C CA . LEU B 1 38 ? 3.791 -4.277 -19.531 1 91 38 LEU B CA 1
ATOM 1494 C C . LEU B 1 38 ? 5.254 -4.52 -19.875 1 91 38 LEU B C 1
ATOM 1496 O O . LEU B 1 38 ? 5.801 -3.857 -20.766 1 91 38 LEU B O 1
ATOM 1500 N N . ALA B 1 39 ? 5.852 -5.441 -19.219 1 88.5 39 ALA B N 1
ATOM 1501 C CA . ALA B 1 39 ? 7.258 -5.766 -19.453 1 88.5 39 ALA B CA 1
ATOM 1502 C C . ALA B 1 39 ? 7.449 -6.441 -20.812 1 88.5 39 ALA B C 1
ATOM 1504 O O . ALA B 1 39 ? 8.422 -6.16 -21.516 1 88.5 39 ALA B O 1
ATOM 1505 N N . LYS B 1 40 ? 6.59 -7.352 -21.188 1 82.56 40 LYS B N 1
ATOM 1506 C CA . LYS B 1 40 ? 6.672 -8.07 -22.453 1 82.56 40 LYS B CA 1
ATOM 1507 C C . LYS B 1 40 ? 6.465 -7.137 -23.641 1 82.56 40 LYS B C 1
ATOM 1509 O O . LYS B 1 40 ? 7.105 -7.285 -24.672 1 82.56 40 LYS B O 1
ATOM 1514 N N . GLY B 1 41 ? 5.539 -6.207 -23.438 1 74.69 41 GLY B N 1
ATOM 1515 C CA . GLY B 1 41 ? 5.336 -5.23 -24.5 1 74.69 41 GLY B CA 1
ATOM 1516 C C . GLY B 1 41 ? 6.578 -4.418 -24.812 1 74.69 41 GLY B C 1
ATOM 1517 O O . GLY B 1 41 ? 6.836 -4.094 -25.969 1 74.69 41 GLY B O 1
ATOM 1518 N N . LEU B 1 42 ? 7.332 -4.191 -23.859 1 67.56 42 LEU B N 1
ATOM 1519 C CA . LEU B 1 42 ? 8.594 -3.473 -24.047 1 67.56 42 LEU B CA 1
ATOM 1520 C C . LEU B 1 42 ? 9.586 -4.312 -24.828 1 67.56 42 LEU B C 1
ATOM 1522 O O . LEU B 1 42 ? 10.289 -3.793 -25.703 1 67.56 42 LEU B O 1
ATOM 1526 N N . GLU B 1 43 ? 9.578 -5.551 -24.484 1 67.12 43 GLU B N 1
ATOM 1527 C CA . GLU B 1 43 ? 10.492 -6.461 -25.172 1 67.12 43 GLU B CA 1
ATOM 1528 C C . GLU B 1 43 ? 10.172 -6.547 -26.672 1 67.12 43 GLU B C 1
ATOM 1530 O O . GLU B 1 43 ? 11.078 -6.566 -27.5 1 67.12 43 GLU B O 1
ATOM 1535 N N . ARG B 1 44 ? 8.961 -6.574 -26.906 1 67.19 44 ARG B N 1
ATOM 1536 C CA . ARG B 1 44 ? 8.539 -6.715 -28.297 1 67.19 44 ARG B CA 1
ATOM 1537 C C . ARG B 1 44 ? 8.859 -5.457 -29.094 1 67.19 44 ARG B C 1
ATOM 1539 O O . ARG B 1 44 ? 9.305 -5.543 -30.25 1 67.19 44 ARG B O 1
ATOM 1546 N N . ARG B 1 45 ? 8.672 -4.359 -28.5 1 67.12 45 ARG B N 1
ATOM 1547 C CA . ARG B 1 45 ? 8.953 -3.1 -29.172 1 67.12 45 ARG B CA 1
ATOM 1548 C C . ARG B 1 45 ? 10.445 -2.957 -29.469 1 67.12 45 ARG B C 1
ATOM 1550 O O . ARG B 1 45 ? 10.828 -2.471 -30.531 1 67.12 45 ARG B O 1
ATOM 1557 N N . HIS B 1 46 ? 11.195 -3.393 -28.5 1 63.56 46 HIS B N 1
ATOM 1558 C CA . HIS B 1 46 ? 12.641 -3.34 -28.672 1 63.56 46 HIS B CA 1
ATOM 1559 C C . HIS B 1 46 ? 13.102 -4.293 -29.766 1 63.56 46 HIS B C 1
ATOM 1561 O O . HIS B 1 46 ? 13.969 -3.951 -30.578 1 63.56 46 HIS B O 1
ATOM 1567 N N . LYS B 1 47 ? 12.492 -5.371 -29.812 1 65.88 47 LYS B N 1
ATOM 1568 C CA . LYS B 1 47 ? 12.875 -6.336 -30.844 1 65.88 47 LYS B CA 1
ATOM 1569 C C . LYS B 1 47 ? 12.539 -5.816 -32.25 1 65.88 47 LYS B C 1
ATOM 1571 O O . LYS B 1 47 ? 13.297 -6.031 -33.188 1 65.88 47 LYS B O 1
ATOM 1576 N N . ASN B 1 48 ? 11.453 -5.211 -32.312 1 66.38 48 ASN B N 1
ATOM 1577 C CA . ASN B 1 48 ? 11.047 -4.711 -33.625 1 66.38 48 ASN B CA 1
ATOM 1578 C C . ASN B 1 48 ? 11.891 -3.516 -34.062 1 66.38 48 ASN B C 1
ATOM 1580 O O . ASN B 1 48 ? 12.031 -3.248 -35.25 1 66.38 48 ASN B O 1
ATOM 1584 N N . THR B 1 49 ? 12.367 -2.775 -33.031 1 55.41 49 THR B N 1
ATOM 1585 C CA . THR B 1 49 ? 13.172 -1.619 -33.406 1 55.41 49 THR B CA 1
ATOM 1586 C C . THR B 1 49 ? 14.641 -2.008 -33.531 1 55.41 49 THR B C 1
ATOM 1588 O O . THR B 1 49 ? 15.445 -1.251 -34.094 1 55.41 49 THR B O 1
ATOM 1591 N N . VAL B 1 50 ? 15.195 -2.846 -32.75 1 52.41 50 VAL B N 1
ATOM 1592 C CA . VAL B 1 50 ? 16.641 -3.047 -32.75 1 52.41 50 VAL B CA 1
ATOM 1593 C C . VAL B 1 50 ? 17.016 -4.16 -33.719 1 52.41 50 VAL B C 1
ATOM 1595 O O . VAL B 1 50 ? 16.688 -5.328 -33.5 1 52.41 50 VAL B O 1
ATOM 1598 N N . GLU B 1 51 ? 17.109 -3.936 -35.031 1 47.66 51 GLU B N 1
ATOM 1599 C CA . GLU B 1 51 ? 18.109 -4.707 -35.75 1 47.66 51 GLU B CA 1
ATOM 1600 C C . GLU B 1 51 ? 19.391 -4.836 -34.938 1 47.66 51 GLU B C 1
ATOM 1602 O O . GLU B 1 51 ? 20.344 -5.5 -35.375 1 47.66 51 GLU B O 1
ATOM 1607 N N . ASN B 1 52 ? 19.922 -3.717 -34.281 1 45.91 52 ASN B N 1
ATOM 1608 C CA . ASN B 1 52 ? 21.281 -3.725 -33.719 1 45.91 52 ASN B CA 1
ATOM 1609 C C . ASN B 1 52 ? 21.344 -4.543 -32.438 1 45.91 52 ASN B C 1
ATOM 1611 O O . ASN B 1 52 ? 20.422 -4.5 -31.625 1 45.91 52 ASN B O 1
ATOM 1615 N N . HIS B 1 53 ? 22.25 -5.641 -32.375 1 46.16 53 HIS B N 1
ATOM 1616 C CA . HIS B 1 53 ? 22.594 -6.766 -31.516 1 46.16 53 HIS B CA 1
ATOM 1617 C C . HIS B 1 53 ? 22.594 -6.359 -30.031 1 46.16 53 HIS B C 1
ATOM 1619 O O . HIS B 1 53 ? 22.109 -7.105 -29.188 1 46.16 53 HIS B O 1
ATOM 1625 N N . ASP B 1 54 ? 23.641 -5.5 -29.547 1 44.09 54 ASP B N 1
ATOM 1626 C CA . ASP B 1 54 ? 24.438 -5.574 -28.312 1 44.09 54 ASP B CA 1
ATOM 1627 C C . ASP B 1 54 ? 23.641 -5.031 -27.125 1 44.09 54 ASP B C 1
ATOM 1629 O O . ASP B 1 54 ? 24.188 -4.891 -26.031 1 44.09 54 ASP B O 1
ATOM 1633 N N . GLU B 1 55 ? 22.703 -4.043 -27.234 1 46.91 55 GLU B N 1
ATOM 1634 C CA . GLU B 1 55 ? 22.5 -3.219 -26.047 1 46.91 55 GLU B CA 1
ATOM 1635 C C . GLU B 1 55 ? 21.719 -3.979 -24.984 1 46.91 55 GLU B C 1
ATOM 1637 O O . GLU B 1 55 ? 20.656 -4.543 -25.25 1 46.91 55 GLU B O 1
ATOM 1642 N N . THR B 1 56 ? 22.344 -4.555 -23.984 1 47.25 56 THR B N 1
ATOM 1643 C CA . THR B 1 56 ? 21.891 -4.961 -22.656 1 47.25 56 THR B CA 1
ATOM 1644 C C . THR B 1 56 ? 20.719 -4.098 -22.203 1 47.25 56 THR B C 1
ATOM 1646 O O . THR B 1 56 ? 20.922 -3.02 -21.641 1 47.25 56 THR B O 1
ATOM 1649 N N . THR B 1 57 ? 19.891 -3.754 -22.984 1 50.16 57 THR B N 1
ATOM 1650 C CA . THR B 1 57 ? 18.844 -2.834 -22.578 1 50.16 57 THR B CA 1
ATOM 1651 C C . THR B 1 57 ? 18.156 -3.336 -21.312 1 50.16 57 THR B C 1
ATOM 1653 O O . THR B 1 57 ? 17.625 -4.449 -21.281 1 50.16 57 THR B O 1
ATOM 1656 N N . ALA B 1 58 ? 18.688 -2.869 -20.219 1 57.06 58 ALA B N 1
ATOM 1657 C CA . ALA B 1 58 ? 17.969 -3.041 -18.953 1 57.06 58 ALA B CA 1
ATOM 1658 C C . ALA B 1 58 ? 16.469 -2.912 -19.141 1 57.06 58 ALA B C 1
ATOM 1660 O O . ALA B 1 58 ? 15.992 -1.971 -19.781 1 57.06 58 ALA B O 1
ATOM 1661 N N . ASP B 1 59 ? 15.664 -4.051 -19.031 1 78.75 59 ASP B N 1
ATOM 1662 C CA . ASP B 1 59 ? 14.211 -3.998 -19.141 1 78.75 59 ASP B CA 1
ATOM 1663 C C . ASP B 1 59 ? 13.625 -2.998 -18.141 1 78.75 59 ASP B C 1
ATOM 1665 O O . ASP B 1 59 ? 14.016 -2.98 -16.969 1 78.75 59 ASP B O 1
ATOM 1669 N N . VAL B 1 60 ? 13.156 -1.904 -18.656 1 89.12 60 VAL B N 1
ATOM 1670 C CA . VAL B 1 60 ? 12.531 -0.854 -17.859 1 89.12 60 VAL B CA 1
ATOM 1671 C C . VAL B 1 60 ? 11.008 -0.93 -18.016 1 89.12 60 VAL B C 1
ATOM 1673 O O . VAL B 1 60 ? 10.508 -1.176 -19.125 1 89.12 60 VAL B O 1
ATOM 1676 N N . ILE B 1 61 ? 10.367 -0.869 -16.922 1 92.75 61 ILE B N 1
ATOM 1677 C CA . ILE B 1 61 ? 8.906 -0.754 -16.938 1 92.75 61 ILE B CA 1
ATOM 1678 C C . ILE B 1 61 ? 8.5 0.683 -16.609 1 92.75 61 ILE B C 1
ATOM 1680 O O . ILE B 1 61 ? 8.922 1.242 -15.602 1 92.75 61 ILE B O 1
ATOM 1684 N N . THR B 1 62 ? 7.703 1.3 -17.469 1 93.75 62 THR B N 1
ATOM 1685 C CA . THR B 1 62 ? 7.168 2.635 -17.234 1 93.75 62 THR B CA 1
ATOM 1686 C C . THR B 1 62 ? 5.805 2.555 -16.547 1 93.75 62 THR B C 1
ATOM 1688 O O . THR B 1 62 ? 4.902 1.863 -17.031 1 93.75 62 THR B O 1
ATOM 1691 N N . CYS B 1 63 ? 5.684 3.172 -15.453 1 96.75 63 CYS B N 1
ATOM 1692 C CA . CYS B 1 63 ? 4.43 3.143 -14.711 1 96.75 63 CYS B CA 1
ATOM 1693 C C . CYS B 1 63 ? 3.309 3.789 -15.516 1 96.75 63 CYS B C 1
ATOM 1695 O O . CYS B 1 63 ? 3.408 4.957 -15.906 1 96.75 63 CYS B O 1
ATOM 1697 N N . PRO B 1 64 ? 2.232 3.111 -15.734 1 95.62 64 PRO B N 1
ATOM 1698 C CA . PRO B 1 64 ? 1.119 3.664 -16.516 1 95.62 64 PRO B CA 1
ATOM 1699 C C . PRO B 1 64 ? 0.437 4.836 -15.805 1 95.62 64 PRO B C 1
ATOM 1701 O O . PRO B 1 64 ? -0.26 5.625 -16.453 1 95.62 64 PRO B O 1
ATOM 1704 N N . GLN B 1 65 ? 0.661 5.008 -14.555 1 95.38 65 GLN B N 1
ATOM 1705 C CA . GLN B 1 65 ? -0.059 6.039 -13.812 1 95.38 65 GLN B CA 1
ATOM 1706 C C . GLN B 1 65 ? 0.749 7.332 -13.742 1 95.38 65 GLN B C 1
ATOM 1708 O O . GLN B 1 65 ? 0.195 8.422 -13.883 1 95.38 65 GLN B O 1
ATOM 1713 N N . CYS B 1 66 ? 2.033 7.301 -13.586 1 95.44 66 CYS B N 1
ATOM 1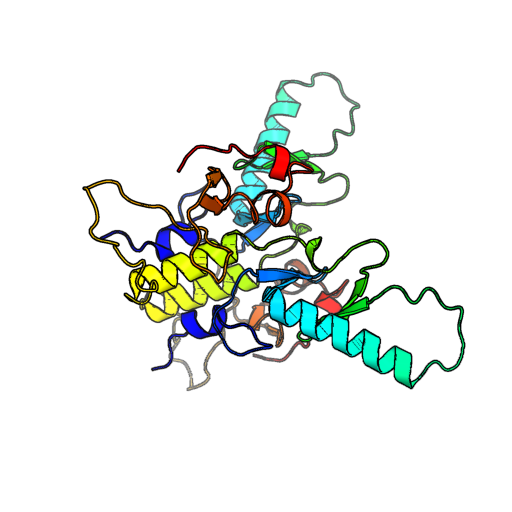714 C CA . CYS B 1 66 ? 2.775 8.531 -13.336 1 95.44 66 CYS B CA 1
ATOM 1715 C C . CYS B 1 66 ? 3.914 8.695 -14.336 1 95.44 66 CYS B C 1
ATOM 1717 O O . CYS B 1 66 ? 4.574 9.734 -14.367 1 95.44 66 CYS B O 1
ATOM 1719 N N . GLY B 1 67 ? 4.289 7.641 -15.023 1 94.19 67 GLY B N 1
ATOM 1720 C CA . GLY B 1 67 ? 5.312 7.727 -16.047 1 94.19 67 GLY B CA 1
ATOM 1721 C C . GLY B 1 67 ? 6.707 7.426 -15.539 1 94.19 67 GLY B C 1
ATOM 1722 O O . GLY B 1 67 ? 7.664 7.375 -16.312 1 94.19 67 GLY B O 1
ATOM 1723 N N . GLN B 1 68 ? 6.828 7.176 -14.297 1 94.88 68 GLN B N 1
ATOM 1724 C CA . GLN B 1 68 ? 8.141 6.867 -13.742 1 94.88 68 GLN B CA 1
ATOM 1725 C C . GLN B 1 68 ? 8.633 5.508 -14.219 1 94.88 68 GLN B C 1
ATOM 1727 O O . GLN B 1 68 ? 7.859 4.551 -14.297 1 94.88 68 GLN B O 1
ATOM 1732 N N . GLU B 1 69 ? 9.953 5.457 -14.438 1 93.12 69 GLU B N 1
ATOM 1733 C CA . GLU B 1 69 ? 10.57 4.223 -14.914 1 93.12 69 GLU B CA 1
ATOM 1734 C C . GLU B 1 69 ? 11.094 3.383 -13.75 1 93.12 69 GLU B C 1
ATOM 1736 O O . GLU B 1 69 ? 11.656 3.918 -12.797 1 93.12 69 GLU B O 1
ATOM 1741 N N . THR B 1 70 ? 10.812 2.102 -13.836 1 93.62 70 THR B N 1
ATOM 1742 C CA . THR B 1 70 ? 11.375 1.104 -12.93 1 93.62 70 THR B CA 1
ATOM 1743 C C . THR B 1 70 ? 12.32 0.168 -13.688 1 93.62 70 THR B C 1
ATOM 1745 O O . THR B 1 70 ? 11.914 -0.495 -14.641 1 93.62 70 THR B O 1
ATOM 1748 N N . SER B 1 71 ? 13.57 0.18 -13.25 1 90.56 71 SER B N 1
ATOM 1749 C CA . SER B 1 71 ? 14.57 -0.665 -13.898 1 90.56 71 SER B CA 1
ATOM 1750 C C . SER B 1 71 ? 14.5 -2.098 -13.383 1 90.56 71 SER B C 1
ATOM 1752 O O . SER B 1 71 ? 14.398 -2.326 -12.172 1 90.56 71 SER B O 1
ATOM 1754 N N . LEU B 1 72 ? 14.414 -3.059 -14.375 1 84.44 72 LEU B N 1
ATOM 1755 C CA . LEU B 1 72 ? 14.445 -4.473 -14.023 1 84.44 72 LEU B CA 1
ATOM 1756 C C . LEU B 1 72 ? 15.836 -5.059 -14.219 1 84.44 72 LEU B C 1
ATOM 1758 O O . LEU B 1 72 ? 15.992 -6.273 -14.375 1 84.44 72 LEU B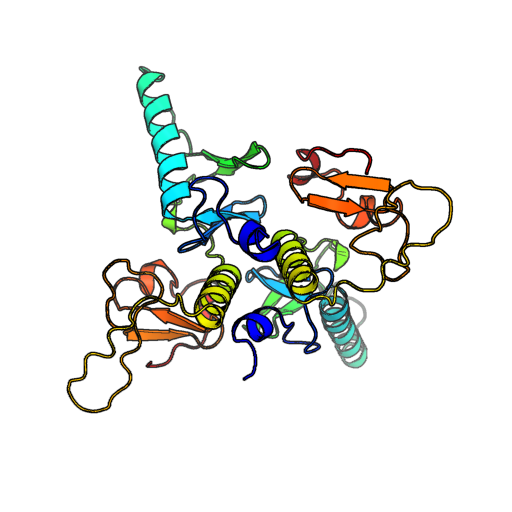 O 1
ATOM 1762 N N . GLU B 1 73 ? 16.969 -4.258 -14.32 1 69.88 73 GLU B N 1
ATOM 1763 C CA . GLU B 1 73 ? 18.312 -4.68 -14.719 1 69.88 73 GLU B CA 1
ATOM 1764 C C . GLU B 1 73 ? 18.484 -6.184 -14.547 1 69.88 73 GLU B C 1
ATOM 1766 O O . GLU B 1 73 ? 18.844 -6.891 -15.492 1 69.88 73 GLU B O 1
ATOM 1771 N N . GLU B 1 74 ? 18.812 -6.742 -13.258 1 61.38 74 GLU B N 1
ATOM 1772 C CA . GLU B 1 74 ? 19.047 -8.172 -13.055 1 61.38 74 GLU B CA 1
ATOM 1773 C C . GLU B 1 74 ? 17.828 -8.844 -12.414 1 61.38 74 GLU B C 1
ATOM 1775 O O . GLU B 1 74 ? 17.875 -10.031 -12.109 1 61.38 74 GLU B O 1
ATOM 1780 N N . LYS B 1 75 ? 16.766 -8.078 -12.523 1 63.84 75 LYS B N 1
ATOM 1781 C CA . LYS B 1 75 ? 15.617 -8.609 -11.797 1 63.84 75 LYS B CA 1
ATOM 1782 C C . LYS B 1 75 ? 14.461 -8.938 -12.734 1 63.84 75 LYS B C 1
ATOM 1784 O O . LYS B 1 75 ? 14.398 -8.422 -13.852 1 63.84 75 LYS B O 1
ATOM 1789 N N . VAL B 1 76 ? 13.836 -10.008 -12.391 1 81.56 76 VAL B N 1
ATOM 1790 C CA . VAL B 1 76 ? 12.602 -10.414 -13.055 1 81.56 76 VAL B CA 1
ATOM 1791 C C . VAL B 1 76 ? 11.406 -9.75 -12.383 1 81.56 76 VAL B C 1
ATOM 1793 O O . VAL B 1 76 ? 11.523 -9.227 -11.273 1 81.56 76 VAL B O 1
ATOM 1796 N N . VAL B 1 77 ? 10.32 -9.594 -13.148 1 88.12 77 VAL B N 1
ATOM 1797 C CA . VAL B 1 77 ? 9.062 -9.031 -12.672 1 88.12 77 VAL B CA 1
ATOM 1798 C C . VAL B 1 77 ? 8.672 -9.688 -11.352 1 88.12 77 VAL B C 1
ATOM 1800 O O . VAL B 1 77 ? 8.102 -9.039 -10.477 1 88.12 77 VAL B O 1
ATOM 1803 N N . ASP B 1 78 ? 9.172 -10.883 -11.164 1 85.56 78 ASP B N 1
ATOM 1804 C CA . ASP B 1 78 ? 8.812 -11.664 -9.984 1 85.56 78 ASP B CA 1
ATOM 1805 C C . ASP B 1 78 ? 9.562 -11.164 -8.75 1 85.56 78 ASP B C 1
ATOM 1807 O O . ASP B 1 78 ? 9.211 -11.508 -7.617 1 85.56 78 ASP B O 1
ATOM 1811 N N . ASP B 1 79 ? 10.539 -10.289 -8.969 1 88.81 79 ASP B N 1
ATOM 1812 C CA . ASP B 1 79 ? 11.328 -9.789 -7.848 1 88.81 79 ASP B CA 1
ATOM 1813 C C . ASP B 1 79 ? 10.781 -8.469 -7.324 1 88.81 79 ASP B C 1
ATOM 1815 O O . ASP B 1 79 ? 11.25 -7.949 -6.309 1 88.81 79 ASP B O 1
ATOM 1819 N N . LEU B 1 80 ? 9.82 -7.98 -8.023 1 92.88 80 LEU B N 1
ATOM 1820 C CA . LEU B 1 80 ? 9.188 -6.762 -7.531 1 92.88 80 LEU B CA 1
ATOM 1821 C C . LEU B 1 80 ? 8.516 -7 -6.184 1 92.88 80 LEU B C 1
ATOM 1823 O O . LEU B 1 80 ? 7.969 -8.078 -5.945 1 92.88 80 LEU B O 1
ATOM 1827 N N . PRO B 1 81 ? 8.539 -6.008 -5.293 1 93.5 81 PRO B N 1
ATOM 1828 C CA . PRO B 1 81 ? 7.902 -6.188 -3.984 1 93.5 81 PRO B CA 1
ATOM 1829 C C . PRO B 1 81 ? 6.402 -6.445 -4.086 1 93.5 81 PRO B C 1
ATOM 1831 O O . PRO B 1 81 ? 5.707 -5.766 -4.848 1 93.5 81 PRO B O 1
ATOM 1834 N N . ARG B 1 82 ? 6 -7.414 -3.297 1 95.56 82 ARG B N 1
ATOM 1835 C CA . ARG B 1 82 ? 4.574 -7.715 -3.227 1 95.56 82 ARG B CA 1
ATOM 1836 C C . ARG B 1 82 ? 3.854 -6.742 -2.303 1 95.56 82 ARG B C 1
ATOM 1838 O O . ARG B 1 82 ? 4.371 -6.383 -1.243 1 95.56 82 ARG B O 1
ATOM 1845 N N . ASN B 1 83 ? 2.676 -6.324 -2.738 1 97 83 ASN B N 1
ATOM 1846 C CA . ASN B 1 83 ? 1.824 -5.52 -1.87 1 97 83 ASN B CA 1
ATOM 1847 C C . ASN B 1 83 ? 0.851 -6.387 -1.078 1 97 83 ASN B C 1
ATOM 1849 O O . ASN B 1 83 ? -0.327 -6.484 -1.428 1 97 83 ASN B O 1
ATOM 1853 N N . PHE B 1 84 ? 1.344 -6.984 -0 1 97.62 84 PHE B N 1
ATOM 1854 C CA . PHE B 1 84 ? 0.582 -7.949 0.784 1 97.62 84 PHE B CA 1
ATOM 1855 C C . PHE B 1 84 ? -0.627 -7.285 1.433 1 97.62 84 PHE B C 1
ATOM 1857 O O . PHE B 1 84 ? -1.695 -7.891 1.533 1 97.62 84 PHE B O 1
ATOM 1864 N N . LEU B 1 85 ? -0.467 -6.09 1.915 1 98 85 LEU B N 1
ATOM 1865 C CA . LEU B 1 85 ? -1.582 -5.387 2.541 1 98 85 LEU B CA 1
ATOM 1866 C C . LEU B 1 85 ? -2.732 -5.207 1.556 1 98 85 LEU B C 1
ATOM 1868 O O . LEU B 1 85 ? -3.895 -5.43 1.902 1 98 85 LEU B O 1
ATOM 1872 N N . LEU B 1 86 ? -2.361 -4.777 0.349 1 98.25 86 LEU B N 1
ATOM 1873 C CA . LEU B 1 86 ? -3.383 -4.605 -0.678 1 98.25 86 LEU B CA 1
ATOM 1874 C C . LEU B 1 86 ? -4.082 -5.926 -0.976 1 98.25 86 LEU B C 1
ATOM 1876 O O . LEU B 1 86 ? -5.301 -5.961 -1.163 1 98.25 86 LEU B O 1
ATOM 1880 N N . GLN B 1 87 ? -3.338 -7.012 -1.018 1 96.88 87 GLN B N 1
ATOM 1881 C CA . GLN B 1 87 ? -3.922 -8.336 -1.19 1 96.88 87 GLN B CA 1
ATOM 1882 C C . GLN B 1 87 ? -4.922 -8.648 -0.08 1 96.88 87 GLN B C 1
ATOM 1884 O O . GLN B 1 87 ? -6.023 -9.133 -0.346 1 96.88 87 GLN B O 1
ATOM 1889 N N . ASN B 1 88 ? -4.57 -8.391 1.139 1 96.88 88 ASN B N 1
ATOM 1890 C CA . ASN B 1 88 ? -5.445 -8.617 2.283 1 96.88 88 ASN B CA 1
ATOM 1891 C C . ASN B 1 88 ? -6.715 -7.777 2.199 1 96.88 88 ASN B C 1
ATOM 1893 O O . ASN B 1 88 ? -7.805 -8.25 2.52 1 96.88 88 ASN B O 1
ATOM 1897 N N . ILE B 1 89 ? -6.52 -6.59 1.812 1 97.94 89 ILE B N 1
ATOM 1898 C CA . ILE B 1 89 ? -7.645 -5.664 1.71 1 97.94 89 ILE B CA 1
ATOM 1899 C C . ILE B 1 89 ? -8.648 -6.191 0.688 1 97.94 89 ILE B C 1
ATOM 1901 O O . ILE B 1 89 ? -9.852 -6.223 0.953 1 97.94 89 ILE B O 1
ATOM 1905 N N . VAL B 1 90 ? -8.148 -6.598 -0.466 1 96.94 90 VAL B N 1
ATOM 1906 C CA . VAL B 1 90 ? -9.016 -7.145 -1.504 1 96.94 90 VAL B CA 1
ATOM 1907 C C . VAL B 1 90 ? -9.727 -8.391 -0.98 1 96.94 90 VAL B C 1
ATOM 1909 O O . VAL B 1 90 ? -10.938 -8.547 -1.166 1 96.94 90 VAL B O 1
ATOM 1912 N N . LYS B 1 91 ? -8.992 -9.258 -0.327 1 94 91 LYS B N 1
ATOM 1913 C CA . LYS B 1 91 ? -9.578 -10.461 0.256 1 94 91 LYS B CA 1
ATOM 1914 C C . LYS B 1 91 ? -10.672 -10.109 1.26 1 94 91 LYS B C 1
ATOM 1916 O O . LYS B 1 91 ? -11.75 -10.703 1.244 1 94 91 LYS B O 1
ATOM 1921 N N . GLY B 1 92 ? -10.391 -9.156 2.139 1 94.94 92 GLY B N 1
ATOM 1922 C CA . GLY B 1 92 ? -11.383 -8.703 3.098 1 94.94 92 GLY B CA 1
ATOM 1923 C C . GLY B 1 92 ? -12.617 -8.125 2.443 1 94.94 92 GLY B C 1
ATOM 1924 O O . GLY B 1 92 ? -13.742 -8.383 2.881 1 94.94 92 GLY B O 1
ATOM 1925 N N . TYR B 1 93 ? -12.422 -7.375 1.4 1 95.94 93 TYR B N 1
ATOM 1926 C CA . TYR B 1 93 ? -13.523 -6.789 0.639 1 95.94 93 TYR B CA 1
ATOM 1927 C C . TYR B 1 93 ? -14.398 -7.871 0.023 1 95.94 93 TYR B C 1
ATOM 1929 O O . TYR B 1 93 ? -15.625 -7.801 0.101 1 95.94 93 TYR B O 1
ATOM 1937 N N . LEU B 1 94 ? -13.797 -8.828 -0.576 1 93.81 94 LEU B N 1
ATOM 1938 C CA . LEU B 1 94 ? -14.523 -9.922 -1.201 1 93.81 94 LEU B CA 1
ATOM 1939 C C . LEU B 1 94 ? -15.289 -10.734 -0.158 1 93.81 94 LEU B C 1
ATOM 1941 O O . LEU B 1 94 ? -16.438 -11.125 -0.389 1 93.81 94 LEU B O 1
ATOM 1945 N N . LYS B 1 95 ? -14.656 -10.969 0.967 1 92.38 95 LYS B N 1
ATOM 1946 C CA . LYS B 1 95 ? -15.305 -11.719 2.043 1 92.38 95 LYS B CA 1
ATOM 1947 C C . LYS B 1 95 ? -16.547 -10.992 2.547 1 92.38 95 LYS B C 1
ATOM 1949 O O . LYS B 1 95 ? -17.609 -11.609 2.703 1 92.38 95 LYS B O 1
ATOM 1954 N N . ASP B 1 96 ? -16.469 -9.758 2.75 1 92.44 96 ASP B N 1
ATOM 1955 C CA . ASP B 1 96 ? -17.578 -8.969 3.277 1 92.44 96 ASP B CA 1
ATOM 1956 C C . ASP B 1 96 ? -18.719 -8.898 2.275 1 92.44 96 ASP B C 1
ATOM 1958 O O . ASP B 1 96 ? -19.875 -8.719 2.662 1 92.44 96 ASP B O 1
ATOM 1962 N N . ASN B 1 97 ? -18.453 -9.047 1.019 1 90.88 97 ASN B N 1
ATOM 1963 C CA . ASN B 1 97 ? -19.469 -8.93 -0.013 1 90.88 97 ASN B CA 1
ATOM 1964 C C . ASN B 1 97 ? -19.922 -10.297 -0.51 1 90.88 97 ASN B C 1
ATOM 1966 O O . ASN B 1 97 ? -20.656 -10.398 -1.496 1 90.88 97 ASN B O 1
ATOM 1970 N N . GLY B 1 98 ? -19.516 -11.344 0.091 1 85.31 98 GLY B N 1
ATOM 1971 C CA . GLY B 1 98 ? -19.938 -12.695 -0.244 1 85.31 98 GLY B CA 1
ATOM 1972 C C . GLY B 1 98 ? -19.344 -13.203 -1.545 1 85.31 98 GLY B C 1
ATOM 1973 O O . GLY B 1 98 ? -19.938 -14.047 -2.215 1 85.31 98 GLY B O 1
ATOM 1974 N N . LYS B 1 99 ? -18.344 -12.625 -2.07 1 80.12 99 LYS B N 1
ATOM 1975 C CA . LYS B 1 99 ? -17.734 -12.984 -3.352 1 80.12 99 LYS B CA 1
ATOM 1976 C C . LYS B 1 99 ? -16.453 -13.789 -3.15 1 80.12 99 LYS B C 1
ATOM 1978 O O . LYS B 1 99 ? -15.688 -13.992 -4.094 1 80.12 99 LYS B O 1
ATOM 1983 N N . GLU B 1 100 ? -16.125 -14.047 -1.978 1 70 100 GLU B N 1
ATOM 1984 C CA . GLU B 1 100 ? -14.914 -14.836 -1.771 1 70 100 GLU B CA 1
ATOM 1985 C C . GLU B 1 100 ? -15.016 -16.188 -2.459 1 70 100 GLU B C 1
ATOM 1987 O O . GLU B 1 100 ? -16.062 -16.844 -2.395 1 70 100 GLU B O 1
ATOM 1992 N N . GLY B 1 101 ? -14.664 -16.328 -3.811 1 55.69 101 GLY B N 1
ATOM 1993 C CA . GLY B 1 101 ? -14.719 -17.609 -4.5 1 55.69 101 GLY B CA 1
ATOM 1994 C C . GLY B 1 101 ? -14.906 -18.781 -3.559 1 55.69 101 GLY B C 1
ATOM 1995 O O . GLY B 1 101 ? -14.688 -18.656 -2.354 1 55.69 101 GLY B O 1
ATOM 1996 N N . ARG B 1 102 ? -15.703 -19.875 -4.199 1 48 102 ARG B N 1
ATOM 1997 C CA . ARG B 1 102 ? -16.078 -21.172 -3.635 1 48 102 ARG B CA 1
ATOM 1998 C C . ARG B 1 102 ? -14.891 -21.812 -2.926 1 48 102 ARG B C 1
ATOM 2000 O O . ARG B 1 102 ? -13.953 -22.281 -3.576 1 48 102 ARG B O 1
ATOM 2007 N N . LYS B 1 103 ? -14.258 -21.188 -1.961 1 46.12 103 LYS B N 1
ATOM 2008 C CA . LYS B 1 103 ? -13.562 -22.281 -1.287 1 46.12 103 LYS B CA 1
ATOM 2009 C C . LYS B 1 103 ? -14.414 -23.547 -1.252 1 46.12 103 LYS B C 1
ATOM 2011 O O . LYS B 1 103 ? -15.562 -23.516 -0.793 1 46.12 103 LYS B O 1
ATOM 2016 N N . MET B 1 104 ? -14.336 -24.266 -2.301 1 38.25 104 MET B N 1
ATOM 2017 C CA . MET B 1 104 ? -14.992 -25.562 -2.232 1 38.25 104 MET B CA 1
ATOM 2018 C C . MET B 1 104 ? -14.812 -26.188 -0.855 1 38.25 104 MET B C 1
ATOM 2020 O O . MET B 1 104 ? -13.68 -26.391 -0.4 1 38.25 104 MET B O 1
ATOM 2024 N N . SER B 1 105 ? -15.57 -25.75 0.01 1 39.34 105 SER B N 1
ATOM 2025 C CA . SER B 1 105 ? -15.703 -26.688 1.126 1 39.34 105 SER B CA 1
ATOM 2026 C C . SER B 1 105 ? -15.805 -28.125 0.635 1 39.34 105 SER B C 1
ATOM 2028 O O . SER B 1 105 ? -16.797 -28.5 0.007 1 39.34 105 SER B O 1
ATOM 2030 N N . VAL B 1 106 ? -14.82 -28.672 -0.183 1 36.22 106 VAL B N 1
ATOM 2031 C CA . VAL B 1 106 ? -14.938 -30.109 -0.376 1 36.22 106 VAL B CA 1
ATOM 2032 C C . VAL B 1 106 ? -15.359 -30.781 0.93 1 36.22 106 VAL B C 1
ATOM 2034 O O . VAL B 1 106 ? -14.852 -30.438 2.002 1 36.22 106 VAL B O 1
ATOM 2037 N N . SER B 1 107 ? -16.516 -31.203 1.034 1 35.56 107 SER B N 1
ATOM 2038 C CA . SER B 1 107 ? -17.094 -32.062 2.064 1 35.56 107 SER B CA 1
ATOM 2039 C C . SER B 1 107 ? -16.141 -33.188 2.457 1 35.56 107 SER B C 1
ATOM 2041 O O . SER B 1 107 ? -16.547 -34.125 3.133 1 35.56 107 SER B O 1
ATOM 2043 N N . GLU B 1 108 ? -14.969 -33.594 1.839 1 38.03 108 GLU B N 1
ATOM 2044 C CA . GLU B 1 108 ? -14.742 -34.906 2.439 1 38.03 108 GLU B CA 1
ATOM 2045 C C . GLU B 1 108 ? -15.07 -34.875 3.928 1 38.03 108 GLU B C 1
ATOM 2047 O O . GLU B 1 108 ? -16 -35.562 4.367 1 38.03 108 GLU B O 1
ATOM 2052 N N . PHE B 1 109 ? -14.336 -35.594 4.969 1 40.12 109 PHE B N 1
ATOM 2053 C CA . PHE B 1 109 ? -14.156 -35.562 6.414 1 40.12 109 PHE B CA 1
ATOM 2054 C C . PHE B 1 109 ? -13.898 -34.125 6.883 1 40.12 109 PHE B C 1
ATOM 2056 O O . PHE B 1 109 ? -13.328 -33.312 6.145 1 40.12 109 PHE B O 1
ATOM 2063 N N . GLU B 1 110 ? -14.258 -33.406 8.203 1 44.69 110 GLU B N 1
ATOM 2064 C CA . GLU B 1 110 ? -14.594 -32.062 8.711 1 44.69 110 GLU B CA 1
ATOM 2065 C C . GLU B 1 110 ? -13.531 -31.047 8.312 1 44.69 110 GLU B C 1
ATOM 2067 O O . GLU B 1 110 ? -13.57 -29.906 8.75 1 44.69 110 GLU B O 1
ATOM 2072 N N . GLY B 1 111 ? -12.172 -31.219 7.988 1 49.78 111 GLY B N 1
ATOM 2073 C CA . GLY B 1 111 ? -11.031 -30.359 8.25 1 49.78 111 GLY B CA 1
ATOM 2074 C C . GLY B 1 111 ? -10.922 -29.203 7.27 1 49.78 111 GLY B C 1
ATOM 2075 O O . GLY B 1 111 ? -11.398 -29.297 6.137 1 49.78 111 GLY B O 1
ATOM 2076 N N . LYS B 1 112 ? -11.094 -27.859 7.625 1 62.16 112 LYS B N 1
ATOM 2077 C CA . LYS B 1 112 ? -11.023 -26.578 6.934 1 62.16 112 LYS B CA 1
ATOM 2078 C C . LYS B 1 112 ? -9.773 -26.484 6.062 1 62.16 112 LYS B C 1
ATOM 2080 O O . LYS B 1 112 ? -8.656 -26.594 6.562 1 62.16 112 LYS B O 1
ATOM 2085 N N . LEU B 1 113 ? -9.844 -26.922 4.676 1 80.81 113 LEU B N 1
ATOM 2086 C CA . LEU B 1 113 ? -8.75 -26.719 3.73 1 80.81 113 LEU B CA 1
ATOM 2087 C C . LEU B 1 113 ? -8.492 -25.234 3.49 1 80.81 113 LEU B C 1
ATOM 2089 O O . LEU B 1 113 ? -9.43 -24.484 3.242 1 80.81 113 LEU B O 1
ATOM 2093 N N . VAL B 1 114 ? -7.332 -24.844 3.842 1 87.94 114 VAL B N 1
ATOM 2094 C CA . VAL B 1 114 ? -6.887 -23.484 3.543 1 87.94 114 VAL B CA 1
ATOM 2095 C C . VAL B 1 114 ? -6.23 -23.453 2.166 1 87.94 114 VAL B C 1
ATOM 2097 O O . VAL B 1 114 ? -5.301 -24.203 1.895 1 87.94 114 VAL B O 1
ATOM 2100 N N . LEU B 1 115 ? -6.867 -22.656 1.236 1 90.94 115 LEU B N 1
ATOM 2101 C CA . LEU B 1 115 ? -6.332 -22.562 -0.118 1 90.94 115 LEU B CA 1
ATOM 2102 C C . LEU B 1 115 ? -5.254 -21.5 -0.205 1 90.94 115 LEU B C 1
ATOM 2104 O O . LEU B 1 115 ? -5.273 -20.531 0.558 1 90.94 115 LEU B O 1
ATOM 2108 N N . CYS B 1 116 ? -4.316 -21.688 -1.168 1 94.31 116 CYS B N 1
ATOM 2109 C CA . CYS B 1 116 ? -3.283 -20.703 -1.451 1 94.31 116 CYS B CA 1
ATOM 2110 C C . CYS B 1 116 ? -3.898 -19.391 -1.948 1 94.31 116 CYS B C 1
ATOM 2112 O O . CYS B 1 116 ? -4.816 -19.406 -2.77 1 94.31 116 CYS B O 1
ATOM 2114 N N . ASP B 1 117 ? -3.391 -18.297 -1.543 1 92.12 117 ASP B N 1
ATOM 2115 C CA . ASP B 1 117 ? -3.939 -17 -1.899 1 92.12 117 ASP B CA 1
ATOM 2116 C C . ASP B 1 117 ? -3.4 -16.531 -3.248 1 92.12 117 ASP B C 1
ATOM 2118 O O . ASP B 1 117 ? -3.857 -15.516 -3.787 1 92.12 117 ASP B O 1
ATOM 2122 N N . PHE B 1 118 ? -2.451 -17.25 -3.9 1 91.06 118 PHE B N 1
ATOM 2123 C CA . PHE B 1 118 ? -1.734 -16.688 -5.039 1 91.06 118 PHE B CA 1
ATOM 2124 C C . PHE B 1 118 ? -1.884 -17.578 -6.266 1 91.06 118 PHE B C 1
ATOM 2126 O O . PHE B 1 118 ? -1.589 -17.156 -7.387 1 91.06 118 PHE B O 1
ATOM 2133 N N . CYS B 1 119 ? -2.246 -18.719 -6.055 1 86.31 119 CYS B N 1
ATOM 2134 C CA . CYS B 1 119 ? -2.316 -19.625 -7.199 1 86.31 119 CYS B CA 1
ATOM 2135 C C . CYS B 1 119 ? -3.678 -19.547 -7.879 1 86.31 119 CYS B C 1
ATOM 2137 O O . CYS B 1 119 ? -4.691 -19.312 -7.219 1 86.31 119 CYS B O 1
ATOM 2139 N N . VAL B 1 120 ? -3.643 -19.609 -9.141 1 72.25 120 VAL B N 1
ATOM 2140 C CA . VAL B 1 120 ? -4.863 -19.625 -9.938 1 72.25 120 VAL B CA 1
ATOM 2141 C C . VAL B 1 120 ? -5.562 -20.984 -9.773 1 72.25 120 VAL B C 1
ATOM 2143 O O . VAL B 1 120 ? -6.793 -21.047 -9.734 1 72.25 120 VAL B O 1
ATOM 2146 N N . GLY B 1 121 ? -4.914 -22.016 -9.586 1 68.31 121 GLY B N 1
ATOM 2147 C CA . GLY B 1 121 ? -5.422 -23.375 -9.641 1 68.31 121 GLY B CA 1
ATOM 2148 C C . GLY B 1 121 ? -6.016 -23.859 -8.328 1 68.31 121 GLY B C 1
ATOM 2149 O O . GLY B 1 121 ? -6.438 -25 -8.211 1 68.31 121 GLY B O 1
ATOM 2150 N N . SER B 1 122 ? -6.246 -22.938 -7.32 1 77.06 122 SER B N 1
ATOM 2151 C CA . SER B 1 122 ? -6.855 -23.281 -6.039 1 77.06 122 SER B CA 1
ATOM 2152 C C . SER B 1 122 ? -6.082 -24.391 -5.348 1 77.06 122 SER B C 1
ATOM 2154 O O . SER B 1 122 ? -6.672 -25.391 -4.914 1 77.06 122 SER B O 1
ATOM 2156 N N . SER B 1 123 ? -4.805 -24.375 -5.336 1 87.69 123 SER B N 1
ATOM 2157 C CA . SER B 1 123 ? -3.979 -25.344 -4.629 1 87.69 123 SER B CA 1
ATOM 2158 C C . SER B 1 123 ? -4.086 -25.172 -3.117 1 87.69 123 SER B C 1
ATOM 2160 O O . SER B 1 123 ? -4.387 -24.078 -2.635 1 87.69 123 SER B O 1
ATOM 2162 N N . ALA B 1 124 ? -3.9 -26.344 -2.469 1 91.94 124 ALA B N 1
ATOM 2163 C CA . ALA B 1 124 ? -3.877 -26.312 -1.008 1 91.94 124 ALA B CA 1
ATOM 2164 C C . ALA B 1 124 ? -2.654 -25.547 -0.498 1 91.94 124 ALA B C 1
ATOM 2166 O O . ALA B 1 124 ? -1.554 -25.703 -1.033 1 91.94 124 ALA B O 1
ATOM 2167 N N . ALA B 1 125 ? -2.895 -24.781 0.583 1 94.5 125 ALA B N 1
ATOM 2168 C CA . ALA B 1 125 ? -1.791 -24.031 1.189 1 94.5 125 ALA B CA 1
ATOM 2169 C C . ALA B 1 125 ? -0.888 -24.969 1.997 1 94.5 125 ALA B C 1
ATOM 2171 O O . ALA B 1 125 ? -1.37 -25.859 2.684 1 94.5 125 ALA B O 1
ATOM 2172 N N . ALA B 1 126 ? 0.378 -24.766 1.85 1 96.25 126 ALA B N 1
ATOM 2173 C CA . ALA B 1 126 ? 1.362 -25.516 2.633 1 96.25 126 ALA B CA 1
ATOM 2174 C C . ALA B 1 126 ? 1.736 -24.75 3.904 1 96.25 126 ALA B C 1
ATOM 2176 O O . ALA B 1 126 ? 1.968 -25.375 4.949 1 96.25 126 ALA B O 1
ATOM 2177 N N . MET B 1 127 ? 1.781 -23.406 3.818 1 97.44 127 MET B N 1
ATOM 2178 C CA . MET B 1 127 ? 2.16 -22.562 4.941 1 97.44 127 MET B CA 1
ATOM 2179 C C . MET B 1 127 ? 1.32 -21.281 4.969 1 97.44 127 MET B C 1
ATOM 2181 O O . MET B 1 127 ? 0.744 -20.891 3.951 1 97.44 127 MET B O 1
ATOM 2185 N N . THR B 1 128 ? 1.271 -20.672 6.145 1 96.75 128 THR B N 1
ATOM 2186 C CA . THR B 1 128 ? 0.725 -19.328 6.32 1 96.75 128 THR B CA 1
ATOM 2187 C C . THR B 1 128 ? 1.731 -18.422 7.023 1 96.75 128 THR B C 1
ATOM 2189 O O . THR B 1 128 ? 2.576 -18.891 7.785 1 96.75 128 THR B O 1
ATOM 2192 N N . CYS B 1 129 ? 1.733 -17.25 6.699 1 97.5 129 CYS B N 1
ATOM 2193 C CA . CYS B 1 129 ? 2.617 -16.297 7.355 1 97.5 129 CYS B CA 1
ATOM 2194 C C . CYS B 1 129 ? 1.846 -15.438 8.352 1 97.5 129 CYS B C 1
ATOM 2196 O O . CYS B 1 129 ? 0.845 -14.812 7.996 1 97.5 129 CYS B O 1
ATOM 2198 N N . VAL B 1 130 ? 2.391 -15.297 9.547 1 96.06 130 VAL B N 1
ATOM 2199 C CA . VAL B 1 130 ? 1.71 -14.602 10.633 1 96.06 130 VAL B CA 1
ATOM 2200 C C . VAL B 1 130 ? 1.648 -13.102 10.336 1 96.06 130 VAL B C 1
ATOM 2202 O O . VAL B 1 130 ? 0.614 -12.469 10.539 1 96.06 130 VAL B O 1
ATOM 2205 N N . GLU B 1 131 ? 2.707 -12.508 9.828 1 94 131 GLU B N 1
ATOM 2206 C CA . GLU B 1 131 ? 2.783 -11.07 9.57 1 94 131 GLU B CA 1
ATOM 2207 C C . GLU B 1 131 ? 2.018 -10.695 8.305 1 94 131 GLU B C 1
ATOM 2209 O O . GLU B 1 131 ? 1.332 -9.672 8.266 1 94 131 GLU B O 1
ATOM 2214 N N . CYS B 1 132 ? 2.141 -11.555 7.254 1 95.38 132 CYS B N 1
ATOM 2215 C CA . CYS B 1 132 ? 1.445 -11.242 6.008 1 95.38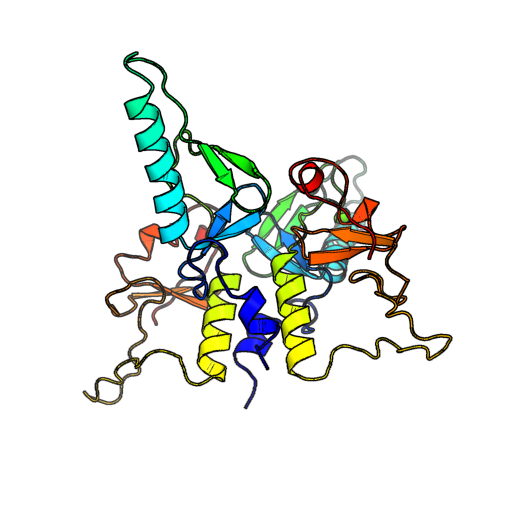 132 CYS B CA 1
ATOM 2216 C C . CYS B 1 132 ? -0.039 -11.57 6.117 1 95.38 132 CYS B C 1
ATOM 2218 O O . CYS B 1 132 ? -0.852 -11.055 5.352 1 95.38 132 CYS B O 1
ATOM 2220 N N . ARG B 1 133 ? -0.388 -12.617 6.965 1 94.94 133 ARG B N 1
ATOM 2221 C CA . ARG B 1 133 ? -1.731 -13.172 7.094 1 94.94 133 ARG B CA 1
ATOM 2222 C C . ARG B 1 133 ? -2.234 -13.703 5.754 1 94.94 133 ARG B C 1
ATOM 2224 O O . ARG B 1 133 ? -3.379 -13.445 5.371 1 94.94 133 ARG B O 1
ATOM 2231 N N . LEU B 1 134 ? -1.355 -14.367 5.047 1 96.25 134 LEU B N 1
ATOM 2232 C CA . LEU B 1 134 ? -1.67 -14.977 3.76 1 96.25 134 LEU B CA 1
ATOM 2233 C C . LEU B 1 134 ? -1.192 -16.422 3.709 1 96.25 134 LEU B C 1
ATOM 2235 O O . LEU B 1 134 ? -0.285 -16.812 4.449 1 96.25 134 LEU B O 1
ATOM 2239 N N . ALA B 1 135 ? -1.853 -17.203 2.814 1 95.94 135 ALA B N 1
ATOM 2240 C CA . ALA B 1 135 ? -1.562 -18.625 2.65 1 95.94 135 ALA B CA 1
ATOM 2241 C C . ALA B 1 135 ? -0.809 -18.891 1.349 1 95.94 135 ALA B C 1
ATOM 2243 O O . ALA B 1 135 ? -1.109 -18.281 0.319 1 95.94 135 ALA B O 1
ATOM 2244 N N . TYR B 1 136 ? 0.187 -19.844 1.469 1 96 136 TYR B N 1
ATOM 2245 C CA . TYR B 1 136 ? 1.054 -20.156 0.334 1 96 136 TYR B CA 1
ATOM 2246 C C . TYR B 1 136 ? 1.131 -21.656 0.09 1 96 136 TYR B C 1
ATOM 2248 O O . TYR B 1 136 ? 1.316 -22.438 1.027 1 96 136 TYR B O 1
ATOM 2256 N N . CYS B 1 137 ? 0.944 -22.062 -1.116 1 95.94 137 CYS B N 1
ATOM 2257 C CA . CYS B 1 137 ? 1.256 -23.438 -1.467 1 95.94 137 CYS B CA 1
ATOM 2258 C C . CYS B 1 137 ? 2.758 -23.641 -1.634 1 95.94 137 CYS B C 1
ATOM 2260 O O . CYS B 1 137 ? 3.527 -22.672 -1.532 1 95.94 137 CYS B O 1
ATOM 2262 N N . SER B 1 138 ? 3.213 -24.859 -1.857 1 96.31 138 SER B N 1
ATOM 2263 C CA . SER B 1 138 ? 4.633 -25.188 -1.94 1 96.31 138 SER B CA 1
ATOM 2264 C C . SER B 1 138 ? 5.281 -24.531 -3.15 1 96.31 138 SER B C 1
ATOM 2266 O O . SER B 1 138 ? 6.48 -24.234 -3.137 1 96.31 138 SER B O 1
ATOM 2268 N N . ARG B 1 139 ? 4.504 -24.266 -4.121 1 94.38 139 ARG B N 1
ATOM 2269 C CA . ARG B 1 139 ? 5.027 -23.656 -5.336 1 94.38 139 ARG B CA 1
ATOM 2270 C C . ARG B 1 139 ? 5.125 -22.141 -5.184 1 94.38 139 ARG B C 1
ATOM 2272 O O . ARG B 1 139 ? 6.113 -21.531 -5.605 1 94.38 139 ARG B O 1
ATOM 2279 N N . CYS B 1 140 ? 4.172 -21.547 -4.574 1 94.06 140 CYS B N 1
ATOM 2280 C CA . CYS B 1 140 ? 4.09 -20.094 -4.496 1 94.06 140 CYS B CA 1
ATOM 2281 C C . CYS B 1 140 ? 4.965 -19.562 -3.367 1 94.06 140 CYS B C 1
ATOM 2283 O O . CYS B 1 140 ? 5.504 -18.469 -3.463 1 94.06 140 CYS B O 1
ATOM 2285 N N . LEU B 1 141 ? 5.199 -20.328 -2.34 1 96.5 141 LEU B N 1
ATOM 2286 C CA . LEU B 1 141 ? 5.914 -19.859 -1.157 1 96.5 141 LEU B CA 1
ATOM 2287 C C . LEU B 1 141 ? 7.293 -19.328 -1.529 1 96.5 141 LEU B C 1
ATOM 2289 O O . LEU B 1 141 ? 7.617 -18.172 -1.249 1 96.5 141 LEU B O 1
ATOM 2293 N N . PRO B 1 142 ? 8.109 -20.078 -2.205 1 95.25 142 PRO B N 1
ATOM 2294 C CA . PRO B 1 142 ? 9.461 -19.594 -2.484 1 95.25 142 PRO B CA 1
ATOM 2295 C C . PRO B 1 142 ? 9.477 -18.453 -3.512 1 95.25 142 PRO B C 1
ATOM 2297 O O . PRO B 1 142 ? 10.453 -17.719 -3.602 1 95.25 142 PRO B O 1
ATOM 2300 N N . VAL B 1 143 ? 8.406 -18.297 -4.25 1 92.12 143 VAL B N 1
ATOM 2301 C CA . VAL B 1 143 ? 8.367 -17.297 -5.312 1 92.12 143 VAL B CA 1
ATOM 2302 C C . VAL B 1 143 ? 7.848 -15.969 -4.758 1 92.12 143 VAL B C 1
ATOM 2304 O O . VAL B 1 143 ? 8.445 -14.914 -4.984 1 92.12 143 VAL B O 1
ATOM 2307 N N . VAL B 1 144 ? 6.781 -16.031 -4 1 93.69 144 VAL B N 1
ATOM 2308 C CA . VAL B 1 144 ? 6.07 -14.844 -3.537 1 93.69 144 VAL B CA 1
ATOM 2309 C C . VAL B 1 144 ? 6.641 -14.391 -2.197 1 93.69 144 VAL B C 1
ATOM 2311 O O . VAL B 1 144 ? 6.652 -13.195 -1.896 1 93.69 144 VAL B O 1
ATOM 2314 N N . HIS B 1 145 ? 7.09 -15.258 -1.366 1 95.69 145 HIS B N 1
ATOM 2315 C CA . HIS B 1 145 ? 7.594 -15 -0.021 1 95.69 145 HIS B CA 1
ATOM 2316 C C . HIS B 1 145 ? 8.945 -15.672 0.195 1 95.69 145 HIS B C 1
ATOM 2318 O O . HIS B 1 145 ? 9.102 -16.5 1.101 1 95.69 145 HIS B O 1
ATOM 2324 N N . PRO B 1 146 ? 9.922 -15.25 -0.583 1 94.81 146 PRO B N 1
ATOM 2325 C CA . PRO B 1 146 ? 11.242 -15.867 -0.449 1 94.81 146 PRO B CA 1
ATOM 2326 C C . PRO B 1 146 ? 11.875 -15.625 0.921 1 94.81 146 PRO B C 1
ATOM 2328 O O . PRO B 1 146 ? 11.562 -14.625 1.577 1 94.81 146 PRO B O 1
ATOM 2331 N N . PRO B 1 147 ? 12.695 -16.594 1.35 1 94.62 147 PRO B N 1
ATOM 2332 C CA . PRO B 1 147 ? 13.32 -16.469 2.67 1 94.62 147 PRO B CA 1
ATOM 2333 C C . PRO B 1 147 ? 14.508 -15.516 2.678 1 94.62 147 PRO B C 1
ATOM 2335 O O . PRO B 1 147 ? 15.617 -15.906 3.059 1 94.62 147 PRO B O 1
ATOM 2338 N N . ARG B 1 148 ? 14.383 -14.344 2.26 1 92.56 148 ARG B N 1
ATOM 2339 C CA . ARG B 1 148 ? 15.414 -13.312 2.221 1 92.56 148 ARG B CA 1
ATOM 2340 C C . ARG B 1 148 ? 14.836 -11.945 2.547 1 92.56 148 ARG B C 1
ATOM 2342 O O . ARG B 1 148 ? 13.617 -11.758 2.52 1 92.56 148 ARG B O 1
ATOM 2349 N N . GLY B 1 149 ? 15.711 -11.055 2.953 1 91.31 149 GLY B N 1
ATOM 2350 C CA . GLY B 1 149 ? 15.289 -9.703 3.273 1 91.31 149 GLY B CA 1
ATOM 2351 C C . GLY B 1 149 ? 14.383 -9.633 4.488 1 91.31 149 GLY B C 1
ATOM 2352 O O . GLY B 1 149 ? 14.594 -10.344 5.469 1 91.31 149 GLY B O 1
ATOM 2353 N N . TYR B 1 150 ? 13.367 -8.703 4.387 1 91.19 150 TYR B N 1
ATOM 2354 C CA . TYR B 1 150 ? 12.5 -8.5 5.539 1 91.19 150 TYR B CA 1
ATOM 2355 C C . TYR B 1 150 ? 11.539 -9.672 5.715 1 91.19 150 TYR B C 1
ATOM 2357 O O . TYR B 1 150 ? 11.078 -9.945 6.824 1 91.19 150 TYR B O 1
ATOM 2365 N N . LEU B 1 151 ? 11.336 -10.43 4.625 1 94.94 151 LEU B N 1
ATOM 2366 C CA . LEU B 1 151 ? 10.414 -11.555 4.707 1 94.94 151 LEU B CA 1
ATOM 2367 C C . LEU B 1 151 ? 11.008 -12.688 5.539 1 94.94 151 LEU B C 1
ATOM 2369 O O . LEU B 1 151 ? 10.266 -13.492 6.109 1 94.94 151 LEU B O 1
ATOM 2373 N N . ALA B 1 152 ? 12.312 -12.719 5.57 1 95.5 152 ALA B N 1
ATOM 2374 C CA . ALA B 1 152 ? 12.992 -13.75 6.352 1 95.5 152 ALA B CA 1
ATOM 2375 C C . ALA B 1 152 ? 12.695 -13.594 7.84 1 95.5 152 ALA B C 1
ATOM 2377 O O . ALA B 1 152 ? 12.898 -14.523 8.625 1 95.5 152 ALA B O 1
ATOM 2378 N N . ARG B 1 153 ? 12.156 -12.414 8.273 1 94.19 153 ARG B N 1
ATOM 2379 C CA . ARG B 1 153 ? 11.875 -12.125 9.68 1 94.19 153 ARG B CA 1
ATOM 2380 C C . ARG B 1 153 ? 10.445 -12.516 10.039 1 94.19 153 ARG B C 1
ATOM 2382 O O . ARG B 1 153 ? 10.055 -12.453 11.203 1 94.19 153 ARG B O 1
ATOM 2389 N N . HIS B 1 154 ? 9.758 -12.891 9.016 1 96.69 154 HIS B N 1
ATOM 2390 C CA . HIS B 1 154 ? 8.367 -13.258 9.258 1 96.69 154 HIS B CA 1
ATOM 2391 C C . HIS B 1 154 ? 8.25 -14.68 9.781 1 96.69 154 HIS B C 1
ATOM 2393 O O . HIS B 1 154 ? 9.172 -15.484 9.617 1 96.69 154 HIS B O 1
ATOM 2399 N N . THR B 1 155 ? 7.129 -15.008 10.453 1 97.19 155 THR B N 1
ATOM 2400 C CA . THR B 1 155 ? 6.887 -16.312 11.062 1 97.19 155 THR B CA 1
ATOM 2401 C C . THR B 1 155 ? 5.926 -17.141 10.203 1 97.19 155 THR B C 1
ATOM 2403 O O . THR B 1 155 ? 4.77 -16.75 10.016 1 97.19 155 THR B O 1
ATOM 2406 N N . LEU B 1 156 ? 6.477 -18.234 9.734 1 97.5 156 LEU B N 1
ATOM 2407 C CA . LEU B 1 156 ? 5.66 -19.172 8.961 1 97.5 156 LEU B CA 1
ATOM 2408 C C . LEU B 1 156 ? 5.121 -20.281 9.852 1 97.5 156 LEU B C 1
ATOM 2410 O O . LEU B 1 156 ? 5.828 -20.766 10.734 1 97.5 156 LEU B O 1
ATOM 2414 N N . ARG B 1 157 ? 3.836 -20.609 9.602 1 97.38 157 ARG B N 1
ATOM 2415 C CA . ARG B 1 157 ? 3.186 -21.688 10.344 1 97.38 157 ARG B CA 1
ATOM 2416 C C . ARG B 1 157 ? 2.342 -22.547 9.414 1 97.38 157 ARG B C 1
ATOM 2418 O O . ARG B 1 157 ? 1.976 -22.125 8.32 1 97.38 157 ARG B O 1
ATOM 2425 N N . LYS B 1 158 ? 2.027 -23.75 9.859 1 94.75 158 LYS B N 1
ATOM 2426 C CA . LYS B 1 158 ? 1.103 -24.609 9.117 1 94.75 158 LYS B CA 1
ATOM 2427 C C . LYS B 1 158 ? -0.296 -24 9.078 1 94.75 158 LYS B C 1
ATOM 2429 O O . LYS B 1 158 ? -0.744 -23.391 10.055 1 94.75 158 LYS B O 1
ATOM 2434 N N . PRO B 1 159 ? -0.941 -24.25 8.016 1 90.44 159 PRO B N 1
ATOM 2435 C CA . PRO B 1 159 ? -2.264 -23.625 7.891 1 90.44 159 PRO B CA 1
ATOM 2436 C C . PRO B 1 159 ? -3.268 -24.172 8.906 1 90.44 159 PRO B C 1
ATOM 2438 O O . PRO B 1 159 ? -3.135 -25.312 9.367 1 90.44 159 PRO B O 1
#

Solvent-accessible surface area (backbone atoms only — not comparable to full-atom values): 18594 Å² total; per-residue (Å²): 128,85,55,56,32,57,60,64,44,37,19,86,84,81,68,38,67,57,50,67,26,25,35,49,83,75,66,53,68,37,23,43,70,53,51,50,48,54,45,50,54,48,53,52,52,47,55,75,64,45,86,71,85,77,75,80,66,56,53,55,39,62,38,90,77,51,59,49,73,31,77,31,68,93,47,56,83,72,67,44,52,68,36,50,66,60,45,48,36,47,52,16,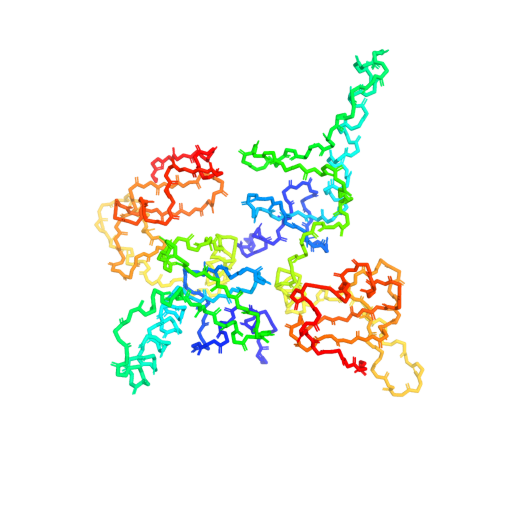48,28,52,69,68,72,56,53,67,78,64,70,72,68,71,70,82,96,72,86,81,53,54,19,73,75,53,88,81,63,43,62,33,57,33,24,30,68,73,67,69,47,34,25,21,80,73,46,30,66,59,79,59,36,84,50,76,62,54,50,54,46,50,76,40,74,108,128,85,55,55,32,58,60,65,45,37,18,87,84,81,68,40,67,58,49,68,25,25,37,49,85,76,66,53,67,36,23,43,70,55,50,48,50,55,45,49,52,48,52,52,53,47,55,73,66,43,85,71,85,78,74,79,65,56,54,55,40,62,41,90,78,53,60,49,72,30,77,30,68,96,48,56,81,73,68,44,51,69,37,50,68,61,45,47,35,48,51,16,48,29,49,70,68,72,57,52,68,81,70,69,72,67,67,81,77,96,72,86,81,53,54,20,73,73,52,88,81,64,42,64,32,56,31,25,29,68,70,66,69,48,34,24,20,80,74,46,31,64,59,77,58,35,84,48,76,63,56,50,54,46,50,75,41,73,108

Secondary structure (DSSP, 8-state):
---HHHHHTB-TTTSSBP-SEEE-TT--EEEHHHHHHHHHHHHHHHHHH----------EEEPTTT--EEE-TT--GGGSPB-HHHHHHHHHHHHHTT-S-------SSS--PPBPSS-TT-PBPSEEETTTTEEE-TTTHHHHS-SSGGGGGSPEE--/---HHHHHTB-TTTSSBP-SEEE-TT--EEEHHHHHHHHHHHHHHHHHH--S-------EEEPTTT--EEE-TT--GGGSPB-HHHHHHHHHHHHHTT-S-------SSS--PPBPSS-TT-PBPSEEETTTTEEE-TTTHHHHS-SSGGGGGSPEE--